Protein AF-A0A8J5MZK8-F1 (afdb_monomer_lite)

Secondary structure (DSSP, 8-state):
---------SS------------TTSBTTTTB--SSPPB-GGG---TTTTHHHHHHHHHHHHHHHTT------B-HHHHHHT-HHHHHHHHHHHHTT-S-------------SS----THHHHHTTSBTTT----SSPPEEP--HHHHHHHHHHHHHTT-HHHHHHHHT--TTTTT-EE-HHHHHHHHHHHHHHHHHHHHHHHHHHHHHHHGGG-

pLDDT: mean 70.26, std 17.57, range [33.66, 96.25]

Organism: Homarus americanus (NCBI:txid6706)

Radius of gyration: 32.26 Å; chains: 1; bounding box: 76×52×111 Å

Sequence (215 aa):
MLKEFKLVDVSSLDTPRTPASVNWEICVICQDRKSEPLICPAASKRHDGGAGYKSLADNLLAFNELGEVVGAKWHKSCRVRYDNLKLQRAQKRKESSGQEAGSGTSASSTKRTRSNTTCVDSMRNALCFFCHQDLGQQYHQIQTLGVGKHVRQAAELLENTALLAQLSEGDMVAREAKYHKRCLTFLYNRARAVSDTEKQETTYEMVVSSVVLAE

Structure (mmCIF, N/CA/C/O backbone):
data_AF-A0A8J5MZK8-F1
#
_entry.id   AF-A0A8J5MZK8-F1
#
loop_
_atom_site.group_PDB
_atom_site.id
_atom_site.type_symbol
_atom_site.label_atom_id
_atom_site.label_alt_id
_atom_site.label_comp_id
_atom_site.label_asym_id
_atom_site.label_entity_id
_atom_site.label_seq_id
_atom_site.pdbx_PDB_ins_code
_atom_site.Cartn_x
_atom_site.Cartn_y
_atom_site.Cartn_z
_atom_site.occupancy
_atom_site.B_iso_or_equiv
_atom_site.auth_seq_id
_atom_site.auth_comp_id
_atom_site.auth_asym_id
_atom_site.auth_atom_id
_atom_site.pdbx_PDB_model_num
ATOM 1 N N . MET A 1 1 ? 30.333 31.342 -67.819 1.00 41.97 1 MET A N 1
ATOM 2 C CA . MET A 1 1 ? 30.966 30.862 -66.572 1.00 41.97 1 MET A CA 1
ATOM 3 C C . MET A 1 1 ? 30.488 29.444 -66.314 1.00 41.97 1 MET A C 1
ATOM 5 O O . MET A 1 1 ? 29.339 29.260 -65.935 1.00 41.97 1 MET A O 1
ATOM 9 N N . LEU A 1 2 ? 31.319 28.454 -66.639 1.00 38.44 2 LEU A N 1
ATOM 10 C CA . LEU A 1 2 ? 31.005 27.032 -66.494 1.00 38.44 2 LEU A CA 1
ATOM 11 C C . LEU A 1 2 ? 31.333 26.615 -65.055 1.00 38.44 2 LEU A C 1
ATOM 13 O O . LEU A 1 2 ? 32.468 26.782 -64.618 1.00 38.44 2 LEU A O 1
ATOM 17 N N . LYS A 1 3 ? 30.336 26.140 -64.302 1.00 43.00 3 LYS A N 1
ATOM 18 C CA . LYS A 1 3 ? 30.558 25.534 -62.984 1.00 43.00 3 LYS A CA 1
ATOM 19 C C . LYS A 1 3 ? 31.008 24.094 -63.199 1.00 43.00 3 LYS A C 1
ATOM 21 O O . LYS A 1 3 ? 30.236 23.280 -63.698 1.00 43.00 3 LYS A O 1
ATOM 26 N N . GLU A 1 4 ? 32.248 23.801 -62.831 1.00 42.50 4 GLU A N 1
ATOM 27 C CA . GLU A 1 4 ? 32.731 22.430 -62.703 1.00 42.50 4 GLU A CA 1
ATOM 28 C C . GLU A 1 4 ? 31.988 21.735 -61.559 1.00 42.50 4 GLU A C 1
ATOM 30 O O . GLU A 1 4 ? 32.003 22.194 -60.415 1.00 42.50 4 GLU A O 1
ATOM 35 N N . PHE A 1 5 ? 31.337 20.617 -61.866 1.00 42.09 5 PHE A N 1
ATOM 36 C CA . PHE A 1 5 ? 30.807 19.705 -60.863 1.00 42.09 5 PHE A CA 1
ATOM 37 C C . PHE A 1 5 ? 31.836 18.596 -60.649 1.00 42.09 5 PHE A C 1
ATOM 39 O O . PHE A 1 5 ? 32.064 17.774 -61.534 1.00 42.09 5 PHE A O 1
ATOM 46 N N . LYS A 1 6 ? 32.470 18.574 -59.472 1.00 44.62 6 LYS A N 1
ATOM 47 C CA . LYS A 1 6 ? 33.272 17.428 -59.035 1.00 44.62 6 LYS A CA 1
ATOM 48 C C . LYS A 1 6 ? 32.328 16.290 -58.664 1.00 44.62 6 LYS A C 1
ATOM 50 O O . LYS A 1 6 ? 31.628 16.366 -57.657 1.00 44.62 6 LYS A O 1
ATOM 55 N N . LEU A 1 7 ? 32.324 15.245 -59.483 1.00 43.16 7 LEU A N 1
ATOM 56 C CA . LEU A 1 7 ? 31.779 13.946 -59.112 1.00 43.16 7 LEU A CA 1
ATOM 57 C C . LEU A 1 7 ? 32.668 13.366 -58.006 1.00 43.16 7 LEU A C 1
ATOM 59 O O . LEU A 1 7 ? 33.872 13.204 -58.197 1.00 43.16 7 LEU A O 1
ATOM 63 N N . VAL A 1 8 ? 32.081 13.107 -56.837 1.00 42.66 8 VAL A N 1
ATOM 64 C CA . VAL A 1 8 ? 32.730 12.325 -55.782 1.00 42.66 8 VAL A CA 1
ATOM 65 C C . VAL A 1 8 ? 32.525 10.858 -56.128 1.00 42.66 8 VAL A C 1
ATOM 67 O O . VAL A 1 8 ? 31.393 10.394 -56.255 1.00 42.66 8 VAL A O 1
ATOM 70 N N . ASP A 1 9 ? 33.640 10.169 -56.327 1.00 41.53 9 ASP A N 1
ATOM 71 C CA . ASP A 1 9 ? 33.722 8.748 -56.628 1.00 41.53 9 ASP A CA 1
ATOM 72 C C . ASP A 1 9 ? 33.158 7.912 -55.464 1.00 41.53 9 ASP A C 1
ATOM 74 O O . ASP A 1 9 ? 33.693 7.907 -54.352 1.00 41.53 9 ASP A O 1
ATOM 78 N N . VAL A 1 10 ? 32.048 7.215 -55.721 1.00 50.38 10 VAL A N 1
ATOM 79 C CA . VAL A 1 10 ? 31.389 6.275 -54.800 1.00 50.38 10 VAL A CA 1
ATOM 80 C C . VAL A 1 10 ? 32.084 4.915 -54.914 1.00 50.38 10 VAL A C 1
ATOM 82 O O . VAL A 1 10 ? 31.481 3.922 -55.304 1.00 50.38 10 VAL A O 1
ATOM 85 N N . SER A 1 11 ? 33.378 4.878 -54.591 1.00 46.34 11 SER A N 1
ATOM 86 C CA . SER A 1 11 ? 34.176 3.640 -54.643 1.00 46.34 11 SER A CA 1
ATOM 87 C C . SER A 1 11 ? 35.141 3.464 -53.462 1.00 46.34 11 SER A C 1
ATOM 89 O O . SER A 1 11 ? 35.997 2.588 -53.501 1.00 46.34 11 SER A O 1
ATOM 91 N N . SER A 1 12 ? 35.046 4.273 -52.397 1.00 46.47 12 SER A N 1
ATOM 92 C CA . SER A 1 12 ? 36.017 4.215 -51.280 1.00 46.47 12 SER A CA 1
ATOM 93 C C . SER A 1 12 ? 35.445 4.430 -49.866 1.00 46.47 12 SER A C 1
ATOM 95 O O . SER A 1 12 ? 36.151 4.870 -48.962 1.00 46.47 12 SER A O 1
ATOM 97 N N .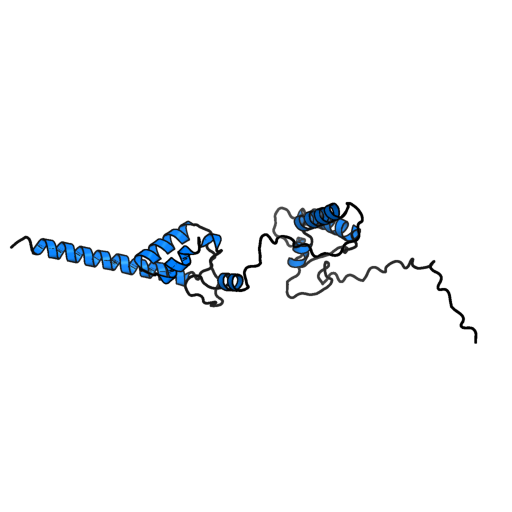 LEU A 1 13 ? 34.191 4.033 -49.614 1.00 43.94 13 LEU A N 1
ATOM 98 C CA . LEU A 1 13 ? 33.650 3.912 -48.247 1.00 43.94 13 LEU A CA 1
ATOM 99 C C . LEU A 1 13 ? 33.823 2.500 -47.658 1.00 43.94 13 LEU A C 1
ATOM 101 O O . LEU A 1 13 ? 32.918 1.986 -47.015 1.00 43.94 13 LEU A O 1
ATOM 105 N N . ASP A 1 14 ? 35.007 1.913 -47.810 1.00 46.28 14 ASP A N 1
ATOM 106 C CA . ASP A 1 14 ? 35.492 0.874 -46.896 1.00 46.28 14 ASP A CA 1
ATOM 107 C C . ASP A 1 14 ? 36.518 1.514 -45.962 1.00 46.28 14 ASP A C 1
ATOM 109 O O . ASP A 1 14 ? 37.724 1.291 -46.036 1.00 46.28 14 ASP A O 1
ATOM 113 N N . THR A 1 15 ? 36.031 2.379 -45.073 1.00 42.28 15 THR A N 1
ATOM 114 C CA . THR A 1 15 ? 36.796 2.709 -43.871 1.00 42.28 15 THR A CA 1
ATOM 115 C C . THR A 1 15 ? 36.531 1.587 -42.871 1.00 42.28 15 THR A C 1
ATOM 117 O O . THR A 1 15 ? 35.373 1.400 -42.483 1.00 42.28 15 THR A O 1
ATOM 120 N N . PRO A 1 16 ? 37.551 0.834 -42.413 1.00 44.38 16 PRO A N 1
ATOM 121 C CA . PRO A 1 16 ? 37.377 -0.047 -41.272 1.00 44.38 16 PRO A CA 1
ATOM 122 C C . PRO A 1 16 ? 36.896 0.842 -40.132 1.00 44.38 16 PRO A C 1
ATOM 124 O O . PRO A 1 16 ? 37.603 1.776 -39.748 1.00 44.38 16 PRO A O 1
ATOM 127 N N . ARG A 1 17 ? 35.676 0.606 -39.632 1.00 45.22 17 ARG A N 1
ATOM 128 C CA . ARG A 1 17 ? 35.204 1.235 -38.398 1.00 45.22 17 ARG A CA 1
ATOM 129 C C . ARG A 1 17 ? 36.271 0.957 -37.351 1.00 45.22 17 ARG A C 1
ATOM 131 O O . ARG A 1 17 ? 36.388 -0.169 -36.873 1.00 45.22 17 ARG A O 1
ATOM 138 N N . THR A 1 18 ? 37.064 1.969 -37.023 1.00 53.97 18 THR A N 1
ATOM 139 C CA . THR A 1 18 ? 37.914 1.941 -35.845 1.00 53.97 18 THR A CA 1
ATOM 140 C C . THR A 1 18 ? 36.995 1.574 -34.685 1.00 53.97 18 THR A C 1
ATOM 142 O O . THR A 1 18 ? 35.978 2.249 -34.488 1.00 53.97 18 THR A O 1
ATOM 145 N N . PRO A 1 19 ? 37.247 0.460 -33.974 1.00 54.38 19 PRO A N 1
ATOM 146 C CA . PRO A 1 19 ? 36.396 0.087 -32.863 1.00 54.38 19 PRO A CA 1
ATOM 147 C C . PRO A 1 19 ? 36.514 1.224 -31.858 1.00 54.38 19 PRO A C 1
ATOM 149 O O . PRO A 1 19 ? 37.606 1.500 -31.360 1.00 54.38 19 PRO A O 1
ATOM 152 N N . ALA A 1 20 ? 35.407 1.941 -31.644 1.00 57.31 20 ALA A N 1
ATOM 153 C CA . ALA A 1 20 ? 35.322 2.978 -30.629 1.00 57.31 20 ALA A CA 1
ATOM 154 C C . ALA A 1 20 ? 35.977 2.433 -29.358 1.00 57.31 20 ALA A C 1
ATOM 156 O O . ALA A 1 20 ? 35.682 1.300 -28.966 1.00 57.31 20 ALA A O 1
ATOM 157 N N . SER A 1 21 ? 36.916 3.178 -28.770 1.00 63.75 21 SER A N 1
ATOM 158 C CA . SER A 1 21 ? 37.613 2.724 -27.572 1.00 63.75 21 SER A CA 1
ATOM 159 C C . SER A 1 21 ? 36.592 2.611 -26.440 1.00 63.75 21 SER A C 1
ATOM 161 O O . SER A 1 21 ? 36.214 3.580 -25.787 1.00 63.75 21 SER A O 1
ATOM 163 N N . VAL A 1 22 ? 36.060 1.404 -26.266 1.00 60.56 22 VAL A N 1
ATOM 164 C CA . VAL A 1 22 ? 35.071 1.110 -25.238 1.00 60.56 22 VAL A CA 1
ATOM 165 C C . VAL A 1 22 ? 35.759 1.269 -23.896 1.00 60.56 22 VAL A C 1
ATOM 167 O O . VAL A 1 22 ? 36.748 0.595 -23.604 1.00 60.56 22 VAL A O 1
ATOM 170 N N . ASN A 1 23 ? 35.236 2.172 -23.074 1.00 65.00 23 ASN A N 1
ATOM 171 C CA . ASN A 1 23 ? 35.735 2.345 -21.727 1.00 65.00 23 ASN A CA 1
ATOM 172 C C . ASN A 1 23 ? 35.082 1.283 -20.825 1.00 65.00 23 ASN A C 1
ATOM 174 O O . ASN A 1 23 ? 33.889 1.316 -20.532 1.00 65.00 23 ASN A O 1
ATOM 178 N N . TRP A 1 24 ? 35.879 0.309 -20.387 1.00 65.62 24 TRP A N 1
ATOM 179 C CA . TRP A 1 24 ? 35.423 -0.836 -19.588 1.00 65.62 24 TRP A CA 1
ATOM 180 C C . TRP A 1 24 ? 35.119 -0.482 -18.120 1.00 65.62 24 TRP A C 1
ATOM 182 O O . TRP A 1 24 ? 34.643 -1.337 -17.363 1.00 65.62 24 TRP A O 1
ATOM 192 N N . GLU A 1 25 ? 35.385 0.762 -17.711 1.00 63.72 25 GLU A N 1
ATOM 193 C CA . GLU A 1 25 ? 35.057 1.301 -16.386 1.00 63.72 25 GLU A CA 1
ATOM 194 C C . GLU A 1 25 ? 33.641 1.891 -16.302 1.00 63.72 25 GLU A C 1
ATOM 196 O O . GLU A 1 25 ? 33.190 2.262 -15.215 1.00 63.72 25 GLU A O 1
ATOM 201 N N . ILE A 1 26 ? 32.933 1.981 -17.432 1.00 71.56 26 ILE A N 1
ATOM 202 C CA . ILE A 1 26 ? 31.557 2.485 -17.530 1.00 71.56 26 ILE A CA 1
ATOM 203 C C . ILE A 1 26 ? 30.623 1.411 -18.112 1.00 71.56 26 ILE A C 1
ATOM 205 O O . ILE A 1 26 ? 31.048 0.302 -18.440 1.00 71.56 26 ILE A O 1
ATOM 209 N N . CYS A 1 27 ? 29.314 1.674 -18.163 1.00 71.88 27 CYS A N 1
ATOM 210 C CA . CYS A 1 27 ? 28.357 0.665 -18.624 1.00 71.88 27 CYS A CA 1
ATOM 211 C C . CYS A 1 27 ? 28.525 0.384 -20.111 1.00 71.88 27 CYS A C 1
ATOM 213 O O . CYS A 1 27 ? 28.289 1.264 -20.925 1.00 71.88 27 CYS A O 1
ATOM 215 N N . VAL A 1 28 ? 28.768 -0.865 -20.485 1.00 71.19 28 VAL A N 1
ATOM 216 C CA . VAL A 1 28 ? 28.972 -1.247 -21.879 1.00 71.19 28 VAL A CA 1
ATOM 217 C C . VAL A 1 28 ? 27.782 -0.993 -22.775 1.00 71.19 28 VAL A C 1
ATOM 219 O O . VAL A 1 28 ? 27.941 -0.663 -23.942 1.00 71.19 28 VAL A O 1
ATOM 222 N N . ILE A 1 29 ? 26.578 -1.179 -22.230 1.00 69.69 29 ILE A N 1
ATOM 223 C CA . ILE A 1 29 ? 25.367 -1.176 -23.047 1.00 69.69 29 ILE A CA 1
ATOM 224 C C . ILE A 1 29 ? 25.062 0.252 -23.504 1.00 69.69 29 ILE A C 1
ATOM 226 O O . ILE A 1 29 ? 24.457 0.442 -24.548 1.00 69.69 29 ILE A O 1
ATOM 230 N N . CYS A 1 30 ? 25.461 1.259 -22.723 1.00 72.19 30 CYS A N 1
ATOM 231 C CA . CYS A 1 30 ? 25.153 2.658 -23.021 1.00 72.19 30 CYS A CA 1
ATOM 232 C C . CYS A 1 30 ? 26.370 3.587 -23.059 1.00 72.19 30 CYS A C 1
ATOM 234 O O . CYS A 1 30 ? 26.181 4.756 -23.339 1.00 72.19 30 CYS A O 1
ATOM 236 N N . GLN A 1 31 ? 27.578 3.100 -22.761 1.00 68.62 31 GLN A N 1
ATOM 237 C CA . GLN A 1 31 ? 28.820 3.880 -22.652 1.00 68.62 31 GLN A CA 1
ATOM 238 C C . GLN A 1 31 ? 28.693 5.149 -21.787 1.00 68.62 31 GLN A C 1
ATOM 240 O O . GLN A 1 31 ? 29.362 6.142 -22.036 1.00 68.62 31 GLN A O 1
ATOM 245 N N . ASP A 1 32 ? 27.876 5.089 -20.729 1.00 71.25 32 ASP A N 1
ATOM 246 C CA . ASP A 1 32 ? 27.607 6.217 -19.828 1.00 71.25 32 ASP A CA 1
ATOM 247 C C . ASP A 1 32 ? 27.743 5.805 -18.359 1.00 71.25 32 ASP A C 1
ATOM 249 O O . ASP A 1 32 ? 27.474 4.652 -17.991 1.00 71.25 32 ASP A O 1
ATOM 253 N N . ARG A 1 33 ? 28.088 6.770 -17.495 1.00 71.56 33 ARG A N 1
ATOM 254 C CA . ARG A 1 33 ? 27.965 6.639 -16.035 1.00 71.56 33 ARG A CA 1
ATOM 255 C C . ARG A 1 33 ? 26.572 7.082 -15.601 1.00 71.56 33 ARG A C 1
ATOM 257 O O . ARG A 1 33 ? 26.155 8.201 -15.883 1.00 71.56 33 ARG A O 1
ATOM 264 N N . LYS A 1 34 ? 25.860 6.218 -14.881 1.00 74.12 34 LYS A N 1
ATOM 265 C CA . LYS A 1 34 ? 24.609 6.569 -14.193 1.00 74.12 34 LYS A CA 1
ATOM 266 C C . LYS A 1 34 ? 24.824 6.534 -12.684 1.00 74.12 34 LYS A C 1
ATOM 268 O O . LYS A 1 34 ? 25.805 5.970 -12.210 1.00 74.12 34 LYS A O 1
ATOM 273 N N . SER A 1 35 ? 23.889 7.116 -11.932 1.00 71.25 35 SER A N 1
ATOM 274 C CA . SER A 1 35 ? 23.861 7.012 -10.464 1.00 71.25 35 SER A CA 1
ATOM 275 C C . SER A 1 35 ? 23.648 5.573 -9.973 1.00 71.25 35 SER A C 1
ATOM 277 O O . SER A 1 35 ? 23.913 5.267 -8.814 1.00 71.25 35 SER A O 1
ATOM 279 N N . GLU A 1 36 ? 23.179 4.679 -10.848 1.00 73.81 36 GLU A N 1
ATOM 280 C CA . GLU A 1 36 ? 23.058 3.252 -10.568 1.00 73.81 36 GLU A CA 1
ATOM 281 C C . GLU A 1 36 ? 24.443 2.578 -10.537 1.00 73.81 36 GLU A C 1
ATOM 283 O O . GLU A 1 36 ? 25.218 2.738 -11.484 1.00 73.81 36 GLU A O 1
ATOM 288 N N . PRO A 1 37 ? 24.756 1.756 -9.517 1.00 71.25 37 PRO A N 1
ATOM 289 C CA . PRO A 1 37 ? 26.013 1.024 -9.483 1.00 71.25 37 PRO A CA 1
ATOM 290 C C . PRO A 1 37 ? 26.075 -0.004 -10.619 1.00 71.25 37 PRO A C 1
ATOM 292 O O . PRO A 1 37 ? 25.107 -0.721 -10.903 1.00 71.25 37 PRO A O 1
ATOM 295 N N . LEU A 1 38 ? 27.241 -0.103 -11.257 1.00 68.94 38 LEU A N 1
ATOM 296 C CA . LEU A 1 38 ? 27.518 -1.132 -12.254 1.00 68.94 38 LEU A CA 1
ATOM 297 C C . LEU A 1 38 ? 27.504 -2.507 -11.588 1.00 68.94 38 LEU A C 1
ATOM 299 O O . LEU A 1 38 ? 28.158 -2.725 -10.568 1.00 68.94 38 LEU A O 1
ATOM 303 N N . ILE A 1 39 ? 26.780 -3.455 -12.181 1.00 66.06 39 ILE A N 1
ATOM 304 C CA . ILE A 1 39 ? 26.719 -4.821 -11.665 1.00 66.06 39 ILE A CA 1
ATOM 305 C C . ILE A 1 39 ? 27.647 -5.680 -12.510 1.00 66.06 39 ILE A C 1
ATOM 307 O O . ILE A 1 39 ? 27.387 -5.913 -13.690 1.00 66.06 39 ILE A O 1
ATOM 311 N N . CYS A 1 40 ? 28.718 -6.178 -11.891 1.00 63.72 40 CYS A N 1
ATOM 312 C CA . CYS A 1 40 ? 29.520 -7.246 -12.469 1.00 63.72 40 CYS A CA 1
ATOM 313 C C . CYS A 1 40 ? 28.829 -8.580 -12.162 1.00 63.72 40 CYS A C 1
ATOM 315 O O . CYS A 1 40 ? 28.745 -8.955 -10.990 1.00 63.72 40 CYS A O 1
ATOM 317 N N . PRO A 1 41 ? 28.335 -9.325 -13.162 1.00 56.00 41 PRO A N 1
ATOM 318 C CA . PRO A 1 41 ? 27.644 -10.578 -12.883 1.00 56.00 41 PRO A CA 1
ATOM 319 C C . PRO A 1 41 ? 28.569 -11.672 -12.310 1.00 56.00 41 PRO A C 1
ATOM 321 O O . PRO A 1 41 ? 28.064 -12.646 -11.765 1.00 56.00 41 PRO A O 1
ATOM 324 N N . ALA A 1 42 ? 29.895 -11.483 -12.330 1.00 55.50 42 ALA A N 1
ATOM 325 C CA . ALA A 1 42 ? 30.878 -12.390 -11.737 1.00 55.50 42 ALA A CA 1
ATOM 326 C C . ALA A 1 42 ? 30.904 -12.263 -10.207 1.00 55.50 42 ALA A C 1
ATOM 328 O O . ALA A 1 42 ? 31.330 -13.177 -9.516 1.00 55.50 42 ALA A O 1
ATOM 329 N N . ALA A 1 43 ? 30.393 -11.147 -9.674 1.00 57.09 43 ALA A N 1
ATOM 330 C CA . ALA A 1 43 ? 30.173 -10.940 -8.246 1.00 57.09 43 ALA A CA 1
ATOM 331 C C . ALA A 1 43 ? 28.776 -11.415 -7.786 1.00 57.09 43 ALA A C 1
ATOM 333 O O . ALA A 1 43 ? 28.366 -11.160 -6.652 1.00 57.09 43 ALA A O 1
ATOM 334 N N . SER A 1 44 ? 28.004 -12.070 -8.664 1.00 59.22 44 SER A N 1
ATOM 335 C CA . SER A 1 44 ? 26.681 -12.601 -8.333 1.00 59.22 44 SER A CA 1
ATOM 336 C C . SER A 1 44 ? 26.803 -13.804 -7.399 1.00 59.22 44 SER A C 1
ATOM 338 O O . SER A 1 44 ? 27.389 -14.816 -7.759 1.00 59.22 44 SER A O 1
ATOM 340 N N . LYS A 1 45 ? 26.165 -13.737 -6.225 1.00 62.31 45 LYS A N 1
ATOM 341 C CA . LYS A 1 45 ? 26.102 -14.841 -5.243 1.00 62.31 45 LYS A CA 1
ATOM 342 C C . LYS A 1 45 ? 25.155 -15.989 -5.645 1.00 62.31 45 LYS A C 1
ATOM 344 O O . LYS A 1 45 ? 24.763 -16.781 -4.794 1.00 62.31 45 LYS A O 1
ATOM 349 N N . ARG A 1 46 ? 24.692 -16.036 -6.898 1.00 60.16 46 ARG A N 1
ATOM 350 C CA . ARG A 1 46 ? 23.724 -17.046 -7.351 1.00 60.16 46 ARG A CA 1
ATOM 351 C C . ARG A 1 46 ? 24.432 -18.351 -7.725 1.00 60.16 46 ARG A C 1
ATOM 353 O O . ARG A 1 46 ? 25.503 -18.320 -8.319 1.00 60.16 46 ARG A O 1
ATOM 360 N N . HIS A 1 47 ? 23.801 -19.478 -7.402 1.00 55.59 47 HIS A N 1
ATOM 361 C CA . HIS A 1 47 ? 24.322 -20.831 -7.634 1.00 55.59 47 HIS A CA 1
ATOM 362 C C . HIS A 1 47 ? 24.364 -21.225 -9.129 1.00 55.59 47 HIS A C 1
ATOM 364 O O . HIS A 1 47 ? 25.088 -22.134 -9.512 1.00 55.59 47 HIS A O 1
ATOM 370 N N . ASP A 1 48 ? 23.630 -20.523 -9.997 1.00 59.91 48 ASP A N 1
ATOM 371 C CA . ASP A 1 48 ? 23.627 -20.673 -11.461 1.00 59.91 48 ASP A CA 1
ATOM 372 C C . ASP A 1 48 ? 24.606 -19.707 -12.164 1.00 59.91 48 ASP A C 1
ATOM 374 O O . ASP A 1 48 ? 24.376 -19.264 -13.296 1.00 59.91 48 ASP A O 1
ATOM 378 N N . GLY A 1 49 ? 25.697 -19.347 -11.477 1.00 49.38 49 GLY A N 1
ATOM 379 C CA . GLY A 1 49 ? 26.726 -18.436 -11.972 1.00 49.38 49 GLY A CA 1
ATOM 380 C C . GLY A 1 49 ? 27.234 -18.856 -13.352 1.00 49.38 49 GLY A C 1
ATOM 381 O O . GLY A 1 49 ? 27.934 -19.851 -13.483 1.00 49.38 49 GLY A O 1
ATOM 382 N N . GLY A 1 50 ? 26.856 -18.112 -14.397 1.00 56.47 50 GLY A N 1
ATOM 383 C CA . GLY A 1 50 ? 27.225 -18.429 -15.784 1.00 56.47 50 GLY A CA 1
ATOM 384 C C . GLY A 1 50 ? 26.052 -18.496 -16.763 1.00 56.47 50 GLY A C 1
ATOM 385 O O . GLY A 1 50 ? 26.177 -18.026 -17.892 1.00 56.47 50 GLY A O 1
ATOM 386 N N . ALA A 1 51 ? 24.878 -18.985 -16.347 1.00 58.56 51 ALA A N 1
ATOM 387 C CA . ALA A 1 51 ? 23.738 -19.169 -17.261 1.00 58.56 51 ALA A CA 1
ATOM 388 C C . ALA A 1 51 ? 23.229 -17.834 -17.840 1.00 58.56 51 ALA A C 1
ATOM 390 O O . ALA A 1 51 ? 22.892 -17.720 -19.023 1.00 58.56 51 ALA A O 1
ATOM 391 N N . GLY A 1 52 ? 23.255 -16.787 -17.011 1.00 59.94 52 GLY A N 1
ATOM 392 C CA . GLY A 1 52 ? 22.937 -15.422 -17.420 1.00 59.94 52 GLY A CA 1
ATOM 393 C C . GLY A 1 52 ? 23.967 -14.787 -18.357 1.00 59.94 52 GLY A C 1
ATOM 394 O O . GLY A 1 52 ? 23.623 -13.815 -19.017 1.00 59.94 52 GLY A O 1
ATOM 395 N N . TYR A 1 53 ? 25.200 -15.306 -18.422 1.00 62.22 53 TYR A N 1
ATOM 396 C CA . TYR A 1 53 ? 26.221 -14.832 -19.358 1.00 62.22 53 TYR A CA 1
ATOM 397 C C . TYR A 1 53 ? 26.035 -15.420 -20.739 1.00 62.22 53 TYR A C 1
ATOM 399 O O . TYR A 1 53 ? 26.146 -14.677 -21.698 1.00 62.22 53 TYR A O 1
ATOM 407 N N . LYS A 1 54 ? 25.726 -16.717 -20.839 1.00 65.75 54 LYS A N 1
ATOM 408 C CA . LYS A 1 54 ? 25.511 -17.374 -22.131 1.00 65.75 54 LYS A CA 1
ATOM 409 C C . LYS A 1 54 ? 24.318 -16.758 -22.856 1.00 65.75 54 LYS A C 1
ATOM 411 O O . LYS A 1 54 ? 24.479 -16.179 -23.914 1.00 65.75 54 LYS A O 1
ATOM 416 N N . SER A 1 55 ? 23.165 -16.733 -22.191 1.00 69.81 55 SER A N 1
ATOM 417 C CA . SER A 1 55 ? 21.946 -16.122 -22.736 1.00 69.81 55 SER A CA 1
ATOM 418 C C . SER A 1 55 ? 22.109 -14.638 -23.077 1.00 69.81 55 SER A C 1
ATOM 420 O O . SER A 1 55 ? 21.565 -14.169 -24.068 1.00 69.81 55 SER A O 1
ATOM 422 N N . LEU A 1 56 ? 22.865 -13.883 -22.281 1.00 68.25 56 LEU A N 1
ATOM 423 C CA . LEU A 1 56 ? 23.107 -12.476 -22.576 1.00 68.25 56 LEU A CA 1
ATOM 424 C C . LEU A 1 56 ? 24.166 -12.271 -23.659 1.00 68.25 56 LEU A C 1
ATOM 426 O O . LEU A 1 56 ? 24.012 -11.355 -24.449 1.00 68.25 56 LEU A O 1
ATOM 430 N N . ALA A 1 57 ? 25.206 -13.097 -23.725 1.00 68.44 57 ALA A N 1
ATOM 431 C CA . ALA A 1 57 ? 26.181 -13.072 -24.809 1.00 68.44 57 ALA A CA 1
ATOM 432 C C . ALA A 1 57 ? 25.509 -13.427 -26.140 1.00 68.44 57 ALA A C 1
ATOM 434 O O . ALA A 1 57 ? 25.674 -12.686 -27.101 1.00 68.44 57 ALA A O 1
ATOM 435 N N . ASP A 1 58 ? 24.679 -14.472 -26.160 1.00 73.06 58 ASP A N 1
ATOM 436 C CA . ASP A 1 58 ? 23.882 -14.875 -27.321 1.00 73.06 58 ASP A CA 1
ATOM 437 C C . ASP A 1 58 ? 22.934 -13.740 -27.748 1.00 73.06 58 ASP A C 1
ATOM 439 O O . ASP A 1 58 ? 22.869 -13.383 -28.922 1.00 73.06 58 ASP A O 1
ATOM 443 N N . ASN A 1 59 ? 22.263 -13.093 -26.787 1.00 72.25 59 ASN A N 1
ATOM 444 C CA . ASN A 1 59 ? 21.403 -11.946 -27.075 1.00 72.25 59 ASN A CA 1
ATOM 445 C C . ASN A 1 59 ? 22.196 -10.749 -27.593 1.00 72.25 59 ASN A C 1
ATOM 447 O O . ASN A 1 59 ? 21.757 -10.113 -28.539 1.00 72.25 59 ASN A O 1
ATOM 451 N N . LEU A 1 60 ? 23.346 -10.426 -27.002 1.00 70.12 60 LEU A N 1
ATOM 452 C CA . LEU A 1 60 ? 24.195 -9.324 -27.454 1.00 70.12 60 LEU A CA 1
ATOM 453 C C . LEU A 1 60 ? 24.733 -9.576 -28.864 1.00 70.12 60 LEU A C 1
ATOM 455 O O . LEU A 1 60 ? 24.765 -8.645 -29.656 1.00 70.12 60 LEU A O 1
ATOM 459 N N . LEU A 1 61 ? 25.094 -10.816 -29.207 1.00 67.69 61 LEU A N 1
ATOM 460 C CA . LEU A 1 61 ? 25.453 -11.184 -30.578 1.00 67.69 61 LEU A CA 1
ATOM 461 C C . LEU A 1 61 ? 24.265 -10.989 -31.527 1.00 67.69 61 LEU A C 1
ATOM 463 O O . LEU A 1 61 ? 24.417 -10.315 -32.541 1.00 67.69 61 LEU A O 1
ATOM 467 N N . ALA A 1 62 ? 23.072 -11.461 -31.154 1.00 73.06 62 ALA A N 1
ATOM 468 C CA . ALA A 1 62 ? 21.856 -11.260 -31.943 1.00 73.06 62 ALA A CA 1
ATOM 469 C C . ALA A 1 62 ? 21.472 -9.773 -32.079 1.00 73.06 62 ALA A C 1
ATOM 471 O O . ALA A 1 62 ? 21.011 -9.341 -33.131 1.00 73.06 62 ALA A O 1
ATOM 472 N N . PHE A 1 63 ? 21.675 -8.957 -31.041 1.00 67.94 63 PHE A N 1
ATOM 473 C CA . PHE A 1 63 ? 21.466 -7.508 -31.097 1.00 67.94 63 PHE A CA 1
ATOM 474 C C . PHE A 1 63 ? 22.541 -6.813 -31.939 1.00 67.94 63 PHE A C 1
ATOM 476 O O . PHE A 1 63 ? 22.212 -5.896 -32.683 1.00 67.94 63 PHE A O 1
ATOM 483 N N . ASN A 1 64 ? 23.789 -7.282 -31.918 1.00 63.88 64 ASN A N 1
ATOM 484 C CA . ASN A 1 64 ? 24.865 -6.770 -32.762 1.00 63.88 64 ASN A CA 1
ATOM 485 C C . ASN A 1 64 ? 24.665 -7.113 -34.248 1.00 63.88 64 ASN A C 1
ATOM 487 O O . ASN A 1 64 ? 24.909 -6.265 -35.102 1.00 63.88 64 ASN A O 1
ATOM 491 N N . GLU A 1 65 ? 24.151 -8.303 -34.570 1.00 67.19 65 GLU A N 1
ATOM 492 C CA . GLU A 1 65 ? 23.681 -8.655 -35.923 1.00 67.19 65 GLU A CA 1
ATOM 493 C C . GLU A 1 65 ? 22.526 -7.750 -36.385 1.00 67.19 65 GLU A C 1
ATOM 495 O O . GLU A 1 65 ? 22.346 -7.505 -37.577 1.00 67.19 65 GLU A O 1
ATOM 500 N N . LEU A 1 66 ? 21.776 -7.192 -35.431 1.00 69.56 66 LEU A N 1
ATOM 501 C CA . LEU A 1 66 ? 20.762 -6.160 -35.649 1.00 69.56 66 LEU A CA 1
ATOM 502 C C . LEU A 1 66 ? 21.325 -4.722 -35.562 1.00 69.56 66 LEU A C 1
ATOM 504 O O . LEU A 1 66 ? 20.551 -3.770 -35.636 1.00 69.56 66 LEU A O 1
ATOM 508 N N . GLY A 1 67 ? 22.649 -4.551 -35.446 1.00 59.03 67 GLY A N 1
ATOM 509 C CA . GLY A 1 67 ? 23.351 -3.262 -35.428 1.00 59.03 67 GLY A CA 1
ATOM 510 C C . GLY A 1 67 ? 23.561 -2.622 -34.046 1.00 59.03 67 GLY A C 1
ATOM 511 O O . GLY A 1 67 ? 24.021 -1.483 -33.974 1.00 59.03 67 GLY A O 1
ATOM 512 N N . GLU A 1 68 ? 23.254 -3.322 -32.951 1.00 61.94 68 GLU A N 1
ATOM 513 C CA . GLU A 1 68 ? 23.285 -2.810 -31.574 1.00 61.94 68 GLU A CA 1
ATOM 514 C C . GLU A 1 68 ? 24.269 -3.581 -30.654 1.00 61.94 68 GLU A C 1
ATOM 516 O O . GLU A 1 68 ? 23.876 -4.437 -29.869 1.00 61.94 68 GLU A O 1
ATOM 521 N N . VAL A 1 69 ? 25.540 -3.150 -30.676 1.00 53.78 69 VAL A N 1
ATOM 522 C CA . VAL A 1 69 ? 26.539 -3.177 -29.571 1.00 53.78 69 VAL A CA 1
ATOM 523 C C . VAL A 1 69 ? 27.268 -4.498 -29.226 1.00 53.78 69 VAL A C 1
ATOM 525 O O . VAL A 1 69 ? 26.685 -5.568 -29.097 1.00 53.78 69 VAL A O 1
ATOM 528 N N . VAL A 1 70 ? 28.580 -4.371 -28.942 1.00 46.88 70 VAL A N 1
ATOM 529 C CA . VAL A 1 70 ? 29.522 -5.437 -28.531 1.00 46.88 70 VAL A CA 1
ATOM 530 C C . VAL A 1 70 ? 30.091 -5.227 -27.105 1.00 46.88 70 VAL A C 1
ATOM 532 O O . VAL A 1 70 ? 30.638 -4.173 -26.802 1.00 46.88 70 VAL A O 1
ATOM 535 N N . GLY A 1 71 ? 29.957 -6.271 -26.266 1.00 50.06 71 GLY A N 1
ATOM 536 C CA . GLY A 1 71 ? 30.771 -6.719 -25.104 1.00 50.06 71 GLY A CA 1
ATOM 537 C C . GLY A 1 71 ? 31.214 -5.768 -23.970 1.00 50.06 71 GLY A C 1
ATOM 538 O O . GLY A 1 71 ? 32.123 -4.992 -24.199 1.00 50.06 71 GLY A O 1
ATOM 539 N N . ALA A 1 72 ? 30.649 -5.905 -22.742 1.00 53.28 72 ALA A N 1
ATOM 540 C CA . ALA A 1 72 ? 31.203 -5.663 -21.368 1.00 53.28 72 ALA A CA 1
ATOM 541 C C . ALA A 1 72 ? 30.105 -5.587 -20.263 1.00 53.28 72 ALA A C 1
ATOM 543 O O . ALA A 1 72 ? 29.022 -6.124 -20.427 1.00 53.28 72 ALA A O 1
ATOM 544 N N . LYS A 1 73 ? 30.384 -4.950 -19.111 1.00 55.38 73 LYS A N 1
ATOM 545 C CA . LYS A 1 73 ? 29.569 -4.850 -17.873 1.00 55.38 73 LYS A CA 1
ATOM 546 C C . LYS A 1 73 ? 28.400 -3.861 -18.002 1.00 55.38 73 LYS A C 1
ATOM 548 O O . LYS A 1 73 ? 28.536 -2.857 -18.682 1.00 55.38 73 LYS A O 1
ATOM 553 N N . TRP A 1 74 ? 27.274 -4.062 -17.311 1.00 62.91 74 TRP A N 1
ATOM 554 C CA . TRP A 1 74 ? 26.040 -3.289 -17.556 1.00 62.91 74 TRP A CA 1
ATOM 555 C C . TRP A 1 74 ? 25.306 -2.810 -16.299 1.00 62.91 74 TRP A C 1
ATOM 557 O O . TRP A 1 74 ? 25.376 -3.420 -15.231 1.00 62.91 74 TRP A O 1
ATOM 567 N N . HIS A 1 75 ? 24.513 -1.743 -16.450 1.00 67.19 75 HIS A N 1
ATOM 568 C CA . HIS A 1 75 ? 23.493 -1.376 -15.465 1.00 67.19 75 HIS A CA 1
ATOM 569 C C . HIS A 1 75 ? 22.371 -2.428 -15.420 1.00 67.19 75 HIS A C 1
ATOM 571 O O . HIS A 1 75 ? 22.024 -3.036 -16.439 1.00 67.19 75 HIS A O 1
ATOM 577 N N . LYS A 1 76 ? 21.730 -2.596 -14.255 1.00 66.75 76 LYS A N 1
ATOM 578 C CA . LYS A 1 76 ? 20.567 -3.492 -14.098 1.00 66.75 76 LYS A CA 1
ATOM 579 C C . LYS A 1 76 ? 19.425 -3.099 -15.037 1.00 66.75 76 LYS A C 1
ATOM 581 O O . LYS A 1 76 ? 18.843 -3.960 -15.694 1.00 66.75 76 LYS A O 1
ATOM 586 N N . SER A 1 77 ? 19.145 -1.800 -15.129 1.00 70.19 77 SER A N 1
ATOM 587 C CA . SER A 1 77 ? 18.142 -1.228 -16.029 1.00 70.19 77 SER A CA 1
ATOM 588 C C . SER A 1 77 ? 18.462 -1.513 -17.502 1.00 70.19 77 SER A C 1
ATOM 590 O O . SER A 1 77 ? 17.570 -1.871 -18.271 1.00 70.19 77 SER A O 1
ATOM 592 N N . CYS A 1 78 ? 19.741 -1.442 -17.883 1.00 66.94 78 CYS A N 1
ATOM 593 C CA . CYS A 1 78 ? 20.215 -1.773 -19.224 1.00 66.94 78 CYS A CA 1
ATOM 594 C C . CYS A 1 78 ? 20.075 -3.273 -19.534 1.00 66.94 78 CYS A C 1
ATOM 596 O O . CYS A 1 78 ? 19.547 -3.611 -20.585 1.00 66.94 78 CYS A O 1
ATOM 598 N N . ARG A 1 79 ? 20.409 -4.182 -18.607 1.00 73.44 79 ARG A N 1
ATOM 599 C CA . ARG A 1 79 ? 20.171 -5.630 -18.794 1.00 73.44 79 ARG A CA 1
ATOM 600 C C . ARG A 1 79 ? 18.693 -5.952 -19.032 1.00 73.44 79 ARG A C 1
ATOM 602 O O . ARG A 1 79 ? 18.368 -6.750 -19.899 1.00 73.44 79 ARG A O 1
ATOM 609 N N . VAL A 1 80 ? 17.787 -5.314 -18.289 1.00 69.75 80 VAL A N 1
ATOM 610 C CA . VAL A 1 80 ? 16.330 -5.508 -18.443 1.00 69.75 80 VAL A CA 1
ATOM 611 C C . VAL A 1 80 ? 15.813 -4.991 -19.796 1.00 69.75 80 VAL A C 1
ATOM 613 O O . VAL A 1 80 ? 14.748 -5.405 -20.258 1.00 69.75 80 VAL A O 1
ATOM 616 N N . ARG A 1 81 ? 16.534 -4.082 -20.466 1.00 66.38 81 ARG A N 1
ATOM 617 C CA . ARG A 1 81 ? 16.198 -3.660 -21.836 1.00 66.38 81 ARG A CA 1
ATOM 618 C C . ARG A 1 81 ? 16.501 -4.736 -22.882 1.00 66.38 81 ARG A C 1
ATOM 620 O O . ARG A 1 81 ? 15.756 -4.800 -23.852 1.00 66.38 81 ARG A O 1
ATOM 627 N N . TYR A 1 82 ? 17.473 -5.607 -22.624 1.00 65.19 82 TYR A N 1
ATOM 628 C CA . TYR A 1 82 ? 17.961 -6.628 -23.559 1.00 65.19 82 TYR A CA 1
ATOM 629 C C . TYR A 1 82 ? 17.698 -8.068 -23.066 1.00 65.19 82 TYR A C 1
ATOM 631 O O . TYR A 1 82 ? 18.442 -9.000 -23.356 1.00 65.19 82 TYR A O 1
ATOM 639 N N . ASP A 1 83 ? 16.626 -8.253 -22.291 1.00 76.56 83 ASP A N 1
ATOM 640 C CA . ASP A 1 83 ? 16.188 -9.562 -21.797 1.00 76.56 83 ASP A CA 1
ATOM 641 C C . ASP A 1 83 ? 15.502 -10.397 -22.900 1.00 76.56 83 ASP A C 1
ATOM 643 O O . ASP A 1 83 ? 14.881 -9.847 -23.814 1.00 76.56 83 ASP A O 1
ATOM 647 N N . ASN A 1 84 ? 15.539 -11.725 -22.770 1.00 67.56 84 ASN A N 1
ATOM 648 C CA . ASN A 1 84 ? 14.977 -12.693 -23.721 1.00 67.56 84 ASN A CA 1
A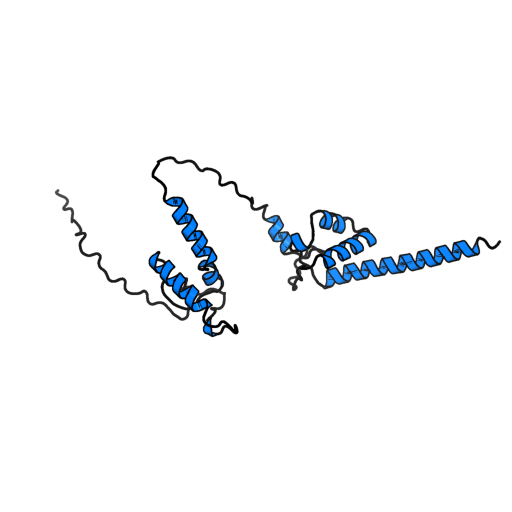TOM 649 C C . ASN A 1 84 ? 13.510 -12.412 -24.057 1.00 67.56 84 ASN A C 1
ATOM 651 O O . ASN A 1 84 ? 13.102 -12.452 -25.215 1.00 67.56 84 ASN A O 1
ATOM 655 N N . LEU A 1 85 ? 12.716 -12.041 -23.051 1.00 73.44 85 LEU A N 1
ATOM 656 C CA . LEU A 1 85 ? 11.307 -11.712 -23.252 1.00 73.44 85 LEU A CA 1
ATOM 657 C C . LEU A 1 85 ? 11.117 -10.457 -24.121 1.00 73.44 85 LEU A C 1
ATOM 659 O O . LEU A 1 85 ? 10.126 -10.340 -24.842 1.00 73.44 85 LEU A O 1
ATOM 663 N N . LYS A 1 86 ? 12.048 -9.499 -24.067 1.00 73.38 86 LYS A N 1
ATOM 664 C CA . LYS A 1 86 ? 12.011 -8.315 -24.934 1.00 73.38 86 LYS A CA 1
ATOM 665 C C . LYS A 1 86 ? 12.494 -8.630 -26.344 1.00 73.38 86 LYS A C 1
ATOM 667 O O . LYS A 1 86 ? 11.902 -8.101 -27.282 1.00 73.38 86 LYS A O 1
ATOM 672 N N . LEU A 1 87 ? 13.479 -9.517 -26.484 1.00 75.12 87 LEU A N 1
ATOM 673 C CA . LEU A 1 87 ? 13.950 -10.013 -27.777 1.00 75.12 87 LEU A CA 1
ATOM 674 C C . LEU A 1 87 ? 12.835 -10.762 -28.523 1.00 75.12 87 LEU A C 1
ATOM 676 O O . LEU A 1 87 ? 12.493 -10.376 -29.637 1.00 75.12 87 LEU A O 1
ATOM 680 N N . GLN A 1 88 ? 12.160 -11.713 -27.873 1.00 72.62 88 GLN A N 1
ATOM 681 C CA . GLN A 1 88 ? 11.023 -12.437 -28.464 1.00 72.62 88 GLN A CA 1
ATOM 682 C C . GLN A 1 88 ? 9.887 -11.495 -28.895 1.00 72.62 88 GLN A C 1
ATOM 684 O O . GLN A 1 88 ? 9.290 -11.648 -29.959 1.00 72.62 88 GLN A O 1
ATOM 689 N N . ARG A 1 89 ? 9.599 -10.459 -28.094 1.00 77.50 89 ARG A N 1
ATOM 690 C CA . ARG A 1 89 ? 8.610 -9.425 -28.452 1.00 77.50 89 ARG A CA 1
ATOM 691 C C . ARG A 1 89 ? 9.064 -8.554 -29.625 1.00 77.50 89 ARG A C 1
ATOM 693 O O . ARG A 1 89 ? 8.221 -8.083 -30.383 1.00 77.50 89 ARG A O 1
ATOM 700 N N . ALA A 1 90 ? 10.361 -8.289 -29.767 1.00 73.31 90 ALA A N 1
ATOM 701 C CA . ALA A 1 90 ? 10.904 -7.550 -30.902 1.00 73.31 90 ALA A CA 1
ATOM 702 C C . ALA A 1 90 ? 10.849 -8.378 -32.196 1.00 73.31 90 ALA A C 1
ATOM 704 O O . ALA A 1 90 ? 10.381 -7.854 -33.204 1.00 73.31 90 ALA A O 1
ATOM 705 N N . GLN A 1 91 ? 11.213 -9.664 -32.144 1.00 76.38 91 GLN A N 1
ATOM 706 C CA . GLN A 1 91 ? 11.097 -10.605 -33.267 1.00 76.38 91 GLN A CA 1
ATOM 707 C C . GLN A 1 91 ? 9.651 -10.714 -33.758 1.00 76.38 91 GLN A C 1
ATOM 709 O O . GLN A 1 91 ? 9.379 -10.446 -34.925 1.00 76.38 91 GLN A O 1
ATOM 714 N N . LYS A 1 92 ? 8.701 -10.929 -32.839 1.00 76.81 92 LYS A N 1
ATOM 715 C CA . LYS A 1 92 ? 7.272 -10.999 -33.172 1.00 76.81 92 LYS A CA 1
ATOM 716 C C . LYS A 1 92 ? 6.742 -9.731 -33.857 1.00 76.81 92 LYS A C 1
ATOM 718 O O . LYS A 1 92 ? 5.904 -9.821 -34.746 1.00 76.81 92 LYS A O 1
ATOM 723 N N . ARG A 1 93 ? 7.227 -8.541 -33.465 1.00 76.44 93 ARG A N 1
ATOM 724 C CA . ARG A 1 93 ? 6.864 -7.271 -34.130 1.00 76.44 93 ARG A CA 1
ATOM 725 C C . ARG A 1 93 ? 7.394 -7.199 -35.563 1.00 76.44 93 ARG A C 1
ATOM 727 O O . ARG A 1 93 ? 6.689 -6.698 -36.432 1.00 76.44 93 ARG A O 1
ATOM 734 N N . LYS A 1 94 ? 8.606 -7.705 -35.799 1.00 73.38 94 LYS A N 1
ATOM 735 C CA . LYS A 1 94 ? 9.249 -7.727 -37.120 1.00 73.38 94 LYS A CA 1
ATOM 736 C C . LYS A 1 94 ? 8.577 -8.735 -38.061 1.00 73.38 94 LYS A C 1
ATOM 738 O O . LYS A 1 94 ? 8.363 -8.431 -39.229 1.00 73.38 94 LYS A O 1
ATOM 743 N N . GLU A 1 95 ? 8.169 -9.886 -37.535 1.00 67.44 95 GLU A N 1
ATOM 744 C CA . GLU A 1 95 ? 7.405 -10.902 -38.271 1.00 67.44 95 GLU A CA 1
ATOM 745 C C . GLU A 1 95 ? 6.014 -10.390 -38.671 1.00 67.44 95 GLU A C 1
ATOM 747 O O . GLU A 1 95 ? 5.582 -10.597 -39.800 1.00 67.44 95 GLU A O 1
ATOM 752 N N . SER A 1 96 ? 5.340 -9.628 -37.799 1.00 57.44 96 SER A N 1
ATOM 753 C CA . SER A 1 96 ? 4.040 -9.019 -38.122 1.00 57.44 96 SER A CA 1
ATOM 754 C C . SER A 1 96 ? 4.098 -7.874 -39.144 1.00 57.44 96 SER A C 1
ATOM 756 O O . SER A 1 96 ? 3.055 -7.457 -39.633 1.00 57.44 96 SER A O 1
ATOM 758 N N . SER A 1 97 ? 5.286 -7.351 -39.466 1.00 58.09 97 SER A N 1
ATOM 759 C CA . SER A 1 97 ? 5.472 -6.272 -40.452 1.00 58.09 97 SER A CA 1
ATOM 760 C C . SER A 1 97 ? 5.866 -6.757 -41.857 1.00 58.09 97 SER A C 1
ATOM 762 O O . SER A 1 97 ? 6.168 -5.933 -42.712 1.00 58.09 97 SER A O 1
ATOM 764 N N . GLY A 1 98 ? 5.901 -8.074 -42.098 1.00 52.94 98 GLY A N 1
ATOM 765 C CA . GLY A 1 98 ? 6.444 -8.676 -43.324 1.00 52.94 98 GLY A CA 1
ATOM 766 C C . GLY A 1 98 ? 5.451 -9.024 -44.441 1.00 52.94 98 GLY A C 1
ATOM 767 O O . GLY A 1 98 ? 5.877 -9.635 -45.416 1.00 52.94 98 GLY A O 1
ATOM 768 N N . GLN A 1 99 ? 4.163 -8.677 -44.341 1.00 45.59 99 GLN A N 1
ATOM 769 C CA . GLN A 1 99 ? 3.176 -8.955 -45.399 1.00 45.59 99 GLN A CA 1
ATOM 770 C C . GLN A 1 99 ? 2.655 -7.670 -46.063 1.00 45.59 99 GLN A C 1
ATOM 772 O O . GLN A 1 99 ? 1.753 -7.009 -45.564 1.00 45.59 99 GLN A O 1
ATOM 777 N N . GLU A 1 100 ? 3.288 -7.405 -47.209 1.00 39.84 100 GLU A N 1
ATOM 778 C CA . GLU A 1 100 ? 2.886 -6.659 -48.412 1.00 39.84 100 GLU A CA 1
ATOM 779 C C . GLU A 1 100 ? 2.600 -5.146 -48.382 1.00 39.84 100 GLU A C 1
ATOM 781 O O . GLU A 1 100 ? 2.049 -4.551 -47.461 1.00 39.84 100 GLU A O 1
ATOM 786 N N . ALA A 1 101 ? 3.049 -4.533 -49.481 1.00 46.62 101 ALA A N 1
ATOM 787 C CA . ALA A 1 101 ? 3.058 -3.119 -49.797 1.00 46.62 101 ALA A CA 1
ATOM 788 C C . ALA A 1 101 ? 1.650 -2.565 -50.055 1.00 46.62 101 ALA A C 1
ATOM 790 O O . ALA A 1 101 ? 0.850 -3.164 -50.767 1.00 46.62 101 ALA A O 1
ATOM 791 N N . GLY A 1 102 ? 1.382 -1.358 -49.556 1.00 34.47 102 GLY A N 1
ATOM 792 C CA . GLY A 1 102 ? 0.146 -0.646 -49.861 1.00 34.47 102 GLY A CA 1
ATOM 793 C C . GLY A 1 102 ? 0.057 0.696 -49.150 1.00 34.47 102 GLY A C 1
ATOM 794 O O . GLY A 1 102 ? -0.176 0.762 -47.949 1.00 34.47 102 GLY A O 1
ATOM 795 N N . SER A 1 103 ? 0.263 1.761 -49.919 1.00 46.44 103 SER A N 1
ATOM 796 C CA . SER A 1 103 ? 0.033 3.166 -49.572 1.00 46.44 103 SER A CA 1
ATOM 797 C C . SER A 1 103 ? -1.298 3.394 -48.839 1.00 46.44 103 SER A C 1
ATOM 799 O O . SER A 1 103 ? -2.344 2.952 -49.309 1.00 46.44 103 SER A O 1
ATOM 801 N N . GLY A 1 104 ? -1.272 4.134 -47.725 1.00 33.66 104 GLY A N 1
ATOM 802 C CA . GLY A 1 104 ? -2.493 4.576 -47.051 1.00 33.66 104 GLY A CA 1
ATOM 803 C C . GLY A 1 104 ? -2.286 5.015 -45.607 1.00 33.66 104 GLY A C 1
ATOM 804 O O . GLY A 1 104 ? -2.468 4.245 -44.669 1.00 33.66 104 GLY A O 1
ATOM 805 N N . THR A 1 105 ? -1.946 6.286 -45.422 1.00 44.56 105 THR A N 1
ATOM 806 C CA . THR A 1 105 ? -2.036 6.996 -44.146 1.00 44.56 105 THR A CA 1
ATOM 807 C C . THR A 1 105 ? -3.434 6.835 -43.547 1.00 44.56 105 THR A C 1
ATOM 809 O O . THR A 1 105 ? -4.406 7.317 -44.123 1.00 44.56 105 THR A O 1
ATOM 812 N N . SER A 1 106 ? -3.545 6.215 -42.373 1.00 40.06 106 SER A N 1
ATOM 813 C CA . SER A 1 106 ? -4.556 6.547 -41.363 1.00 40.06 106 SER A CA 1
ATOM 814 C C . SER A 1 106 ? -4.193 5.897 -40.037 1.00 40.06 106 SER A C 1
ATOM 816 O O . SER A 1 106 ? -4.059 4.680 -39.927 1.00 40.06 106 SER A O 1
ATOM 818 N N . ALA A 1 107 ? -4.023 6.743 -39.025 1.00 52.19 107 ALA A N 1
ATOM 819 C CA . ALA A 1 107 ? -3.851 6.365 -37.636 1.00 52.19 107 ALA A CA 1
ATOM 820 C C . ALA A 1 107 ? -5.052 5.522 -37.170 1.00 52.19 107 ALA A C 1
ATOM 822 O O . ALA A 1 107 ? -6.070 6.052 -36.732 1.00 52.19 107 ALA A O 1
ATOM 823 N N . SER A 1 108 ? -4.946 4.199 -37.285 1.00 43.25 108 SER A N 1
ATOM 824 C CA . SER A 1 108 ? -5.954 3.277 -36.777 1.00 43.25 108 SER A CA 1
ATOM 825 C C . SER A 1 108 ? -5.618 2.926 -35.335 1.00 43.25 108 SER A C 1
ATOM 827 O O . SER A 1 108 ? -4.624 2.264 -35.037 1.00 43.25 108 SER A O 1
ATOM 829 N N . SER A 1 109 ? -6.449 3.458 -34.443 1.00 56.12 109 SER A N 1
ATOM 830 C CA . SER A 1 109 ? -6.546 3.168 -33.018 1.00 56.12 109 SER A CA 1
ATOM 831 C C . SER A 1 109 ? -6.201 1.710 -32.693 1.00 56.12 109 SER A C 1
ATOM 833 O O . SER A 1 109 ? -7.041 0.813 -32.786 1.00 56.12 109 SER A O 1
ATOM 835 N N . THR A 1 110 ? -4.972 1.455 -32.227 1.00 42.91 110 THR A N 1
ATOM 836 C CA . THR A 1 110 ? -4.744 0.295 -31.365 1.00 42.91 110 THR A CA 1
ATOM 837 C C . THR A 1 110 ? -5.650 0.488 -30.165 1.00 42.91 110 THR A C 1
ATOM 839 O O . THR A 1 110 ? -5.377 1.346 -29.322 1.00 42.91 110 THR A O 1
ATOM 842 N N . LYS A 1 111 ? -6.725 -0.306 -30.097 1.00 47.41 111 LYS A N 1
ATOM 843 C CA . LYS A 1 111 ? -7.491 -0.538 -28.873 1.00 47.41 111 LYS A CA 1
ATOM 844 C C . LYS A 1 111 ? -6.483 -0.784 -27.755 1.00 47.41 111 LYS A C 1
ATOM 846 O O . LYS A 1 111 ? -5.874 -1.848 -27.660 1.00 47.41 111 LYS A O 1
ATOM 851 N N . ARG A 1 112 ? -6.251 0.244 -26.941 1.00 49.75 112 ARG A N 1
ATOM 852 C CA . ARG A 1 112 ? -5.433 0.139 -25.743 1.00 49.75 112 ARG A CA 1
ATOM 853 C C . ARG A 1 112 ? -6.259 -0.686 -24.768 1.00 49.75 112 ARG A C 1
ATOM 855 O O . ARG A 1 112 ? -7.201 -0.159 -24.193 1.00 49.75 112 ARG A O 1
ATOM 862 N N . THR A 1 113 ? -5.887 -1.935 -24.502 1.00 45.88 113 THR A N 1
ATOM 863 C CA . THR A 1 113 ? -6.492 -2.733 -23.410 1.00 45.88 113 THR A CA 1
ATOM 864 C C . THR A 1 113 ? -6.010 -2.288 -22.021 1.00 45.88 113 THR A C 1
ATOM 866 O O . THR A 1 113 ? -5.984 -3.049 -21.064 1.00 45.88 113 THR A O 1
ATOM 869 N N . ARG A 1 114 ? -5.594 -1.030 -21.911 1.00 49.88 114 ARG A N 1
ATOM 870 C CA . ARG A 1 114 ? -5.436 -0.261 -20.685 1.00 49.88 114 ARG A CA 1
ATOM 871 C C . ARG A 1 114 ? -5.162 1.162 -21.141 1.00 49.88 114 ARG A C 1
ATOM 873 O O . ARG A 1 114 ? -4.031 1.534 -21.456 1.00 49.88 114 ARG A O 1
ATOM 880 N N . SER A 1 115 ? -6.218 1.963 -21.239 1.00 44.34 115 SER A N 1
ATOM 881 C CA . SER A 1 115 ? -6.062 3.382 -20.942 1.00 44.34 115 SER A CA 1
ATOM 882 C C . SER A 1 115 ? -5.267 3.457 -19.641 1.00 44.34 115 SER A C 1
ATOM 884 O O . SER A 1 115 ? -5.617 2.785 -18.671 1.00 44.34 115 SER A O 1
ATOM 886 N N . ASN A 1 116 ? -4.148 4.178 -19.664 1.00 49.28 116 ASN A N 1
ATOM 887 C CA . ASN A 1 116 ? -3.420 4.523 -18.456 1.00 49.28 116 ASN A CA 1
ATOM 888 C C . ASN A 1 116 ? -4.395 5.398 -17.671 1.00 49.28 116 ASN A C 1
ATOM 890 O O . ASN A 1 116 ? -4.515 6.590 -17.964 1.00 49.28 116 ASN A O 1
ATOM 894 N N . THR A 1 117 ? -5.206 4.776 -16.812 1.00 43.72 117 THR A N 1
ATOM 895 C CA . THR A 1 117 ? -6.062 5.496 -15.885 1.00 43.72 117 THR A CA 1
ATOM 896 C C . THR A 1 117 ? -5.138 6.483 -15.196 1.00 43.72 117 THR A C 1
ATOM 898 O O . THR A 1 117 ? -4.022 6.142 -14.805 1.00 43.72 117 THR A O 1
ATOM 901 N N . THR A 1 118 ? -5.563 7.732 -15.257 1.00 41.97 118 THR A N 1
ATOM 902 C CA . THR A 1 118 ? -4.867 8.954 -14.886 1.00 41.97 118 THR A CA 1
ATOM 903 C C . THR A 1 118 ? -3.895 8.789 -13.709 1.00 41.97 118 THR A C 1
ATOM 905 O O . THR A 1 118 ? -4.121 8.019 -12.781 1.00 41.97 118 THR A O 1
ATOM 908 N N . CYS A 1 119 ? -2.815 9.570 -13.759 1.00 40.56 119 CYS A N 1
ATOM 909 C CA . CYS A 1 119 ? -1.729 9.788 -12.787 1.00 40.56 119 CYS A CA 1
ATOM 910 C C . CYS A 1 119 ? -2.054 9.755 -11.272 1.00 40.56 119 CYS A C 1
ATOM 912 O O . CYS A 1 119 ? -1.134 9.782 -10.458 1.00 40.56 119 CYS A O 1
ATOM 914 N N . VAL A 1 120 ? -3.322 9.669 -10.877 1.00 50.38 120 VAL A N 1
ATOM 915 C CA . VAL A 1 120 ? -3.803 9.556 -9.497 1.00 50.38 120 VAL A CA 1
ATOM 916 C C . VAL A 1 120 ? -3.554 8.184 -8.860 1.00 50.38 120 VAL A C 1
ATOM 918 O O . VAL A 1 120 ? -3.288 8.119 -7.662 1.00 50.38 120 VAL A O 1
ATOM 921 N N . ASP A 1 121 ? -3.585 7.088 -9.625 1.00 50.06 121 ASP A N 1
ATOM 922 C CA . ASP A 1 121 ? -3.472 5.733 -9.050 1.00 50.06 121 ASP A CA 1
ATOM 923 C C . ASP A 1 121 ? -2.018 5.384 -8.680 1.00 50.06 121 ASP A C 1
ATOM 925 O O . ASP A 1 121 ? -1.735 4.763 -7.656 1.00 50.06 121 ASP A O 1
ATOM 929 N N . SER A 1 122 ? -1.059 5.905 -9.455 1.00 52.94 122 SER A N 1
ATOM 930 C CA . SER A 1 122 ? 0.368 5.812 -9.126 1.00 52.94 122 SER A CA 1
ATOM 931 C C . SER A 1 122 ? 0.742 6.601 -7.864 1.00 52.94 122 SER A C 1
ATOM 933 O O . SER A 1 122 ? 1.644 6.175 -7.147 1.00 52.94 122 SER A O 1
ATOM 935 N N . MET A 1 123 ? 0.043 7.706 -7.557 1.00 55.09 123 MET A N 1
ATOM 936 C CA . MET A 1 123 ? 0.237 8.455 -6.304 1.00 55.09 123 MET A CA 1
ATOM 937 C C . MET A 1 123 ? -0.397 7.744 -5.103 1.00 55.09 123 MET A C 1
ATOM 939 O O . MET A 1 123 ? 0.234 7.676 -4.051 1.00 55.09 123 MET A O 1
ATOM 943 N N . ARG A 1 124 ? -1.594 7.149 -5.238 1.00 58.94 124 ARG A N 1
ATOM 944 C CA . ARG A 1 124 ? -2.213 6.379 -4.138 1.00 58.94 124 ARG A CA 1
ATOM 945 C C . ARG A 1 124 ? -1.388 5.159 -3.738 1.00 58.94 124 ARG A C 1
ATOM 947 O O . ARG A 1 124 ? -1.270 4.880 -2.549 1.00 58.94 124 ARG A O 1
ATOM 954 N N . ASN A 1 125 ? -0.738 4.501 -4.697 1.00 63.53 125 ASN A N 1
ATOM 955 C CA . ASN A 1 125 ? 0.118 3.339 -4.432 1.00 63.53 125 ASN A CA 1
ATOM 956 C C . ASN A 1 125 ? 1.483 3.699 -3.806 1.00 63.53 125 ASN A C 1
ATOM 958 O O . ASN A 1 125 ? 2.288 2.803 -3.522 1.00 63.53 125 ASN A O 1
ATOM 962 N N . ALA A 1 126 ? 1.770 4.987 -3.595 1.00 74.62 126 ALA A N 1
ATOM 963 C CA . ALA A 1 126 ? 2.947 5.466 -2.870 1.00 74.62 126 ALA A CA 1
ATOM 964 C C . ALA A 1 126 ? 2.646 5.860 -1.411 1.00 74.62 126 ALA A C 1
ATOM 966 O O . ALA A 1 126 ? 3.578 5.997 -0.626 1.00 74.62 126 ALA A O 1
ATOM 967 N N . LEU A 1 127 ? 1.372 5.999 -1.033 1.00 87.44 127 LEU A N 1
ATOM 968 C CA . LEU A 1 127 ? 0.959 6.452 0.296 1.00 87.44 127 LEU A CA 1
ATOM 969 C C . LEU A 1 127 ? 0.557 5.280 1.194 1.00 87.44 127 LEU A C 1
ATOM 971 O O . LEU A 1 127 ? 0.144 4.216 0.729 1.00 87.44 127 LEU A O 1
ATOM 975 N N . CYS A 1 128 ? 0.632 5.487 2.509 1.00 91.50 128 CYS A N 1
ATOM 976 C CA . CYS A 1 128 ? 0.042 4.549 3.458 1.00 91.50 128 CYS A CA 1
ATOM 977 C C . CYS A 1 128 ? -1.481 4.490 3.278 1.00 91.50 128 CYS A C 1
ATOM 979 O O . CYS A 1 128 ? -2.160 5.510 3.349 1.00 91.50 128 CYS A O 1
ATOM 981 N N . PHE A 1 129 ? -2.021 3.283 3.154 1.00 91.88 129 PHE A N 1
ATOM 982 C CA . PHE A 1 129 ? -3.443 3.005 2.979 1.00 91.88 129 PHE A CA 1
ATOM 983 C C . PHE A 1 129 ? -4.321 3.572 4.105 1.00 91.88 129 PHE A C 1
ATOM 985 O O . PHE A 1 129 ? -5.447 3.977 3.854 1.00 91.88 129 PHE A O 1
ATOM 992 N N . PHE A 1 130 ? -3.808 3.625 5.339 1.00 92.06 130 PHE A N 1
ATOM 993 C CA . PHE A 1 130 ? -4.587 4.045 6.510 1.00 92.06 130 PHE A CA 1
ATOM 994 C C . PHE A 1 130 ? -4.535 5.546 6.798 1.00 92.06 130 PHE A C 1
ATOM 996 O O . PHE A 1 130 ? -5.512 6.097 7.288 1.00 92.06 130 PHE A O 1
ATOM 1003 N N . CYS A 1 131 ? -3.386 6.191 6.578 1.00 90.88 131 CYS A N 1
ATOM 1004 C CA . CYS A 1 131 ? -3.178 7.593 6.963 1.00 90.88 131 CYS A CA 1
ATOM 1005 C C . CYS A 1 131 ? -2.910 8.524 5.780 1.00 90.88 131 CYS A C 1
ATOM 1007 O O . CYS A 1 131 ? -2.724 9.716 5.994 1.00 90.88 131 CYS A O 1
ATOM 1009 N N . HIS A 1 132 ? -2.838 7.980 4.560 1.00 89.19 132 HIS A N 1
ATOM 1010 C CA . HIS A 1 132 ? -2.668 8.710 3.297 1.00 89.19 132 HIS A CA 1
ATOM 1011 C C . HIS A 1 132 ? -1.461 9.656 3.269 1.00 89.19 132 HIS A C 1
ATOM 1013 O O . HIS A 1 132 ? -1.434 10.615 2.507 1.00 89.19 132 HIS A O 1
ATOM 1019 N N . GLN A 1 133 ? -0.444 9.375 4.086 1.00 86.06 133 GLN A N 1
ATOM 1020 C CA . GLN A 1 133 ? 0.783 10.165 4.192 1.00 86.06 133 GLN A CA 1
ATOM 1021 C C . GLN A 1 133 ? 1.987 9.359 3.713 1.00 86.06 133 GLN A C 1
ATOM 1023 O O . GLN A 1 133 ? 2.049 8.146 3.954 1.00 86.06 133 GLN A O 1
ATOM 1028 N N . ASP A 1 134 ? 2.941 10.061 3.090 1.00 80.56 134 ASP A N 1
ATOM 1029 C CA . ASP A 1 134 ? 4.282 9.545 2.832 1.00 80.56 134 ASP A CA 1
ATOM 1030 C C . ASP A 1 134 ? 5.234 10.006 3.942 1.00 80.56 134 ASP A C 1
ATOM 1032 O O . ASP A 1 134 ? 5.770 11.110 3.893 1.00 80.56 134 ASP A O 1
ATOM 1036 N N . LEU A 1 135 ? 5.413 9.196 4.989 1.00 71.75 135 LEU A N 1
ATOM 1037 C CA . LEU A 1 135 ? 6.318 9.548 6.094 1.00 71.75 135 LEU A CA 1
ATOM 1038 C C . LEU A 1 135 ? 7.787 9.214 5.778 1.00 71.75 135 LEU A C 1
ATOM 1040 O O . LEU A 1 135 ? 8.618 9.224 6.687 1.00 71.75 135 LEU A O 1
ATOM 1044 N N . GLY A 1 136 ? 8.112 8.838 4.532 1.00 66.44 136 GLY A N 1
ATOM 1045 C CA . GLY A 1 136 ? 9.448 8.372 4.147 1.00 66.44 136 GLY A CA 1
ATOM 1046 C C . GLY A 1 136 ? 9.899 7.108 4.893 1.00 66.44 136 GLY A C 1
ATOM 1047 O O . GLY A 1 136 ? 11.079 6.758 4.873 1.00 66.44 136 GLY A O 1
ATOM 1048 N N . GLN A 1 137 ? 8.981 6.425 5.587 1.00 68.31 137 GLN A N 1
ATOM 1049 C CA . GLN A 1 137 ? 9.254 5.189 6.316 1.00 68.31 137 GLN A CA 1
ATOM 1050 C C . GLN A 1 137 ? 9.147 3.976 5.389 1.00 68.31 137 GLN A C 1
ATOM 1052 O O . GLN A 1 137 ? 8.502 4.017 4.343 1.00 68.31 137 GLN A O 1
ATOM 1057 N N . GLN A 1 138 ? 9.752 2.854 5.791 1.00 79.50 138 GLN A N 1
ATOM 1058 C CA . GLN A 1 138 ? 9.565 1.602 5.063 1.00 79.50 138 GLN A CA 1
ATOM 1059 C C . GLN A 1 138 ? 8.112 1.127 5.175 1.00 79.50 138 GLN A C 1
ATOM 1061 O O . GLN A 1 138 ? 7.599 0.868 6.268 1.00 79.50 138 GLN A O 1
ATOM 1066 N N . TYR A 1 139 ? 7.462 0.998 4.021 1.00 88.31 139 TYR A N 1
ATOM 1067 C CA . TYR A 1 139 ? 6.119 0.453 3.904 1.00 88.31 139 TYR A CA 1
ATOM 1068 C C . TYR A 1 139 ? 6.130 -1.068 3.889 1.00 88.31 139 TYR A C 1
ATOM 1070 O O . TYR A 1 139 ? 7.003 -1.701 3.295 1.00 88.31 139 TYR A O 1
ATOM 1078 N N . HIS A 1 140 ? 5.082 -1.649 4.459 1.00 90.75 140 HIS A N 1
ATOM 1079 C CA . HIS A 1 140 ? 4.727 -3.038 4.218 1.00 90.75 140 HIS A CA 1
ATOM 1080 C C . HIS A 1 140 ? 3.692 -3.094 3.116 1.00 90.75 140 HIS A C 1
ATOM 1082 O O . HIS A 1 140 ? 2.720 -2.345 3.139 1.00 90.75 140 HIS A O 1
ATOM 1088 N N . GLN A 1 141 ? 3.903 -3.986 2.160 1.00 89.81 141 GLN A N 1
ATOM 1089 C CA . GLN A 1 141 ? 2.909 -4.293 1.148 1.00 89.81 141 GLN A CA 1
ATOM 1090 C C . GLN A 1 141 ? 2.076 -5.482 1.610 1.00 89.81 141 GLN A C 1
ATOM 1092 O O . GLN A 1 141 ? 2.608 -6.461 2.141 1.00 89.81 141 GLN A O 1
ATOM 1097 N N . ILE A 1 142 ? 0.767 -5.399 1.406 1.00 89.75 142 ILE A N 1
ATOM 1098 C CA . ILE A 1 142 ? -0.147 -6.485 1.739 1.00 89.75 142 ILE A CA 1
ATOM 1099 C C . ILE A 1 142 ? 0.005 -7.585 0.692 1.00 89.75 142 ILE A C 1
ATOM 1101 O O . ILE A 1 142 ? -0.268 -7.380 -0.486 1.00 89.75 142 ILE A O 1
ATOM 1105 N N . GLN A 1 143 ? 0.452 -8.758 1.140 1.00 86.69 143 GLN A N 1
ATOM 1106 C CA . GLN A 1 143 ? 0.658 -9.927 0.279 1.00 86.69 143 GLN A CA 1
ATOM 1107 C C . GLN A 1 143 ? -0.394 -11.019 0.490 1.00 86.69 143 GLN A C 1
ATOM 1109 O O . GLN A 1 143 ? -0.501 -11.929 -0.325 1.00 86.69 143 GLN A O 1
ATOM 1114 N N . THR A 1 144 ? -1.173 -10.954 1.575 1.00 87.69 144 THR A N 1
ATOM 1115 C CA . THR A 1 144 ? -2.123 -12.010 1.940 1.00 87.69 144 THR A CA 1
ATOM 1116 C C . THR A 1 144 ? -3.528 -11.458 2.147 1.00 87.69 144 THR A C 1
ATOM 1118 O O . THR A 1 144 ? -3.730 -10.408 2.761 1.00 87.69 144 THR A O 1
ATOM 1121 N N . LEU A 1 145 ? -4.524 -12.212 1.673 1.00 82.12 145 LEU A N 1
ATOM 1122 C CA . LEU A 1 145 ? -5.943 -11.874 1.834 1.00 82.12 145 LEU A CA 1
ATOM 1123 C C . LEU A 1 145 ? -6.382 -11.873 3.308 1.00 82.12 145 LEU A C 1
ATOM 1125 O O . LEU A 1 145 ? -7.335 -11.185 3.665 1.00 82.12 145 LEU A O 1
ATOM 1129 N N . GLY A 1 146 ? -5.675 -12.606 4.178 1.00 88.81 146 GLY A N 1
ATOM 1130 C CA . GLY A 1 146 ? -5.968 -12.661 5.613 1.00 88.81 146 GLY A CA 1
ATOM 1131 C C . GLY A 1 146 ? -5.870 -11.296 6.297 1.00 88.81 146 GLY A C 1
ATOM 1132 O O . GLY A 1 146 ? -6.726 -10.962 7.109 1.00 88.81 146 GLY A O 1
ATOM 1133 N N . VAL A 1 147 ? -4.888 -10.467 5.919 1.00 90.88 147 VAL A N 1
ATOM 1134 C CA . VAL A 1 147 ? -4.757 -9.110 6.478 1.00 90.88 147 VAL A CA 1
ATOM 1135 C C . VAL A 1 147 ? -5.968 -8.255 6.106 1.00 90.88 147 VAL A C 1
ATOM 1137 O O . VAL A 1 147 ? -6.511 -7.575 6.968 1.00 90.88 147 VAL A O 1
ATOM 1140 N N . GLY A 1 148 ? -6.439 -8.335 4.858 1.00 91.06 148 GLY A N 1
ATOM 1141 C CA . GLY A 1 148 ? -7.601 -7.564 4.408 1.00 91.06 148 GLY A CA 1
ATOM 1142 C C . GLY A 1 148 ? -8.892 -7.919 5.143 1.00 91.06 148 GLY A C 1
ATOM 1143 O O . GLY A 1 148 ? -9.643 -7.024 5.524 1.00 91.06 148 GLY A O 1
ATOM 1144 N N . LYS A 1 149 ? -9.115 -9.209 5.420 1.00 92.75 149 LYS A N 1
ATOM 1145 C CA . LYS A 1 149 ? -10.280 -9.670 6.193 1.00 92.75 149 LYS A CA 1
ATOM 1146 C C . LYS A 1 149 ? -10.288 -9.106 7.613 1.00 92.75 149 LYS A C 1
ATOM 1148 O O . LYS A 1 149 ? -11.294 -8.550 8.036 1.00 92.75 149 LYS A O 1
ATOM 1153 N N . HIS A 1 150 ? -9.163 -9.196 8.320 1.00 94.00 150 HIS A N 1
ATOM 1154 C CA . HIS A 1 150 ? -9.056 -8.664 9.681 1.00 94.00 150 HIS A CA 1
ATOM 1155 C C . HIS A 1 150 ? -9.177 -7.136 9.719 1.00 94.00 150 HIS A C 1
ATOM 1157 O O . HIS A 1 150 ? -9.784 -6.589 10.634 1.00 94.00 150 HIS A O 1
ATOM 1163 N N . VAL A 1 151 ? -8.635 -6.435 8.718 1.00 95.50 151 VAL A N 1
ATOM 1164 C CA . VAL A 1 151 ? -8.793 -4.978 8.596 1.00 95.50 151 VAL A CA 1
ATOM 1165 C C . VAL A 1 151 ? -10.257 -4.601 8.363 1.00 95.50 151 VAL A C 1
ATOM 1167 O O . VAL A 1 151 ? -10.716 -3.632 8.959 1.00 95.50 151 VAL A O 1
ATOM 1170 N N . ARG A 1 152 ? -11.005 -5.371 7.560 1.00 95.38 152 ARG A N 1
ATOM 1171 C CA . ARG A 1 152 ? -12.448 -5.160 7.365 1.00 95.38 152 ARG A CA 1
ATOM 1172 C C . ARG A 1 152 ? -13.234 -5.364 8.661 1.00 95.38 152 ARG A C 1
ATOM 1174 O O . ARG A 1 152 ? -13.972 -4.467 9.037 1.00 95.38 152 ARG A O 1
ATOM 1181 N N . GLN A 1 153 ? -12.993 -6.459 9.381 1.00 95.25 153 GLN A N 1
ATOM 1182 C CA . GLN A 1 153 ? -13.626 -6.718 10.685 1.00 95.25 153 GLN A CA 1
ATOM 1183 C C . GLN A 1 153 ? -13.330 -5.605 11.697 1.00 95.25 153 GLN A C 1
ATOM 1185 O O . GLN A 1 153 ? -14.224 -5.118 12.377 1.00 95.25 153 GLN A O 1
ATOM 1190 N N . ALA A 1 154 ? -12.076 -5.152 11.773 1.00 95.69 154 ALA A N 1
ATOM 1191 C CA . ALA A 1 154 ? -11.708 -4.037 12.639 1.00 95.69 154 ALA A CA 1
ATOM 1192 C C . ALA A 1 154 ? -12.385 -2.723 12.216 1.00 95.69 154 ALA A C 1
ATOM 1194 O O . ALA A 1 154 ? -12.720 -1.911 13.069 1.00 95.69 154 ALA A O 1
ATOM 1195 N N . ALA A 1 155 ? -12.578 -2.492 10.915 1.00 96.19 155 ALA A N 1
ATOM 1196 C CA . ALA A 1 155 ? -13.280 -1.314 10.415 1.00 96.19 155 ALA A CA 1
ATOM 1197 C C . ALA A 1 155 ? -14.785 -1.357 10.723 1.00 96.19 155 ALA A C 1
ATOM 1199 O O . ALA A 1 155 ? -15.339 -0.317 11.063 1.00 96.19 155 ALA A O 1
ATOM 1200 N N . GLU A 1 156 ? -15.412 -2.536 10.640 1.00 95.62 156 GLU A N 1
ATOM 1201 C CA . GLU A 1 156 ? -16.809 -2.778 11.031 1.00 95.62 156 GLU A CA 1
ATOM 1202 C C . GLU A 1 156 ? -17.007 -2.521 12.530 1.00 95.62 156 GLU A C 1
ATOM 1204 O O . GLU A 1 156 ? -17.847 -1.705 12.887 1.00 95.62 156 GLU A O 1
ATOM 1209 N N . LEU A 1 157 ? -16.166 -3.113 13.389 1.00 94.81 157 LEU A N 1
ATOM 1210 C CA . LEU A 1 157 ? -16.212 -2.910 14.847 1.00 94.81 157 LEU A CA 1
ATOM 1211 C C . LEU A 1 157 ? -16.002 -1.451 15.269 1.00 94.81 157 LEU A C 1
ATOM 1213 O O . LEU A 1 157 ? -16.500 -1.014 16.296 1.00 94.81 157 LEU A O 1
ATOM 1217 N N . LEU A 1 158 ? -15.208 -0.697 14.510 1.00 94.62 158 LEU A N 1
ATOM 1218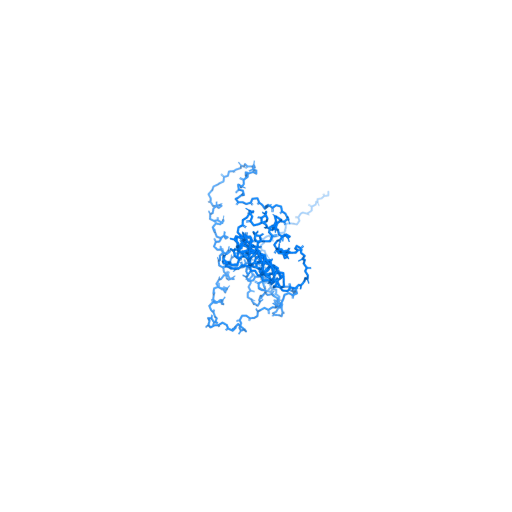 C CA . LEU A 1 158 ? -14.942 0.714 14.790 1.00 94.62 158 LEU A CA 1
ATOM 1219 C C . LEU A 1 158 ? -15.916 1.665 14.094 1.00 94.62 158 LEU A C 1
ATOM 1221 O O . LEU A 1 158 ? -15.694 2.876 14.164 1.00 94.62 158 LEU A O 1
ATOM 1225 N N . GLU A 1 159 ? -16.891 1.124 13.358 1.00 94.00 159 GLU A N 1
ATOM 1226 C CA . GLU A 1 159 ? -17.811 1.860 12.486 1.00 94.00 159 GLU A CA 1
ATOM 1227 C C . GLU A 1 159 ? -17.087 2.885 11.595 1.00 94.00 159 GLU A C 1
ATOM 1229 O O . GLU A 1 159 ? -17.561 3.989 11.314 1.00 94.00 159 GLU A O 1
ATOM 1234 N N . ASN A 1 160 ? -15.881 2.536 11.138 1.00 93.75 160 ASN A N 1
ATOM 1235 C CA . ASN A 1 160 ? -15.053 3.434 10.348 1.00 93.75 160 ASN A CA 1
ATOM 1236 C C . ASN A 1 160 ? -15.513 3.414 8.887 1.00 93.75 160 ASN A C 1
ATOM 1238 O O . ASN A 1 160 ? -14.944 2.728 8.034 1.00 93.75 160 ASN A O 1
ATOM 1242 N N . THR A 1 161 ? -16.550 4.197 8.602 1.00 94.12 161 THR A N 1
ATOM 1243 C CA . THR A 1 161 ? -17.195 4.293 7.285 1.00 94.12 161 THR A CA 1
ATOM 1244 C C . THR A 1 161 ? -16.233 4.708 6.173 1.00 94.12 161 THR A C 1
ATOM 1246 O O . THR A 1 161 ? -16.336 4.199 5.058 1.00 94.12 161 THR A O 1
ATOM 1249 N N . ALA A 1 162 ? -15.248 5.562 6.466 1.00 93.19 162 ALA A N 1
ATOM 1250 C CA . ALA A 1 162 ? -14.230 5.965 5.498 1.00 93.19 162 ALA A CA 1
ATOM 1251 C C . ALA A 1 162 ? -13.331 4.786 5.091 1.00 93.19 162 ALA A C 1
ATOM 1253 O O . ALA A 1 162 ? -13.080 4.570 3.904 1.00 93.19 162 ALA A O 1
ATOM 1254 N N . LEU A 1 163 ? -12.879 3.991 6.066 1.00 93.75 163 LEU A N 1
ATOM 1255 C CA . LEU A 1 163 ? -12.069 2.801 5.807 1.00 93.75 163 LEU A CA 1
ATOM 1256 C C . LEU A 1 163 ? -12.889 1.709 5.103 1.00 93.75 163 LEU A C 1
ATOM 1258 O O . LEU A 1 163 ? -12.381 1.055 4.194 1.00 93.75 163 LEU A O 1
ATOM 1262 N N . LEU A 1 164 ? -14.166 1.544 5.460 1.00 94.56 164 LEU A N 1
ATOM 1263 C CA . LEU A 1 164 ? -15.079 0.611 4.792 1.00 94.56 164 LEU A CA 1
ATOM 1264 C C . LEU A 1 164 ? -15.344 0.998 3.334 1.00 94.56 164 LEU A C 1
ATOM 1266 O O . LEU A 1 164 ? -15.265 0.139 2.457 1.00 94.56 164 LEU A O 1
ATOM 1270 N N . ALA A 1 165 ? -15.571 2.283 3.053 1.00 92.75 165 ALA A N 1
ATOM 1271 C CA . ALA A 1 165 ? -15.704 2.783 1.688 1.00 92.75 165 ALA A CA 1
ATOM 1272 C C . ALA A 1 165 ? -14.440 2.478 0.867 1.00 92.75 165 ALA A C 1
ATOM 1274 O O . ALA A 1 165 ? -14.530 1.935 -0.232 1.00 92.75 165 ALA A O 1
ATOM 1275 N N . GLN A 1 166 ? -13.251 2.699 1.433 1.00 90.38 166 GLN A N 1
ATOM 1276 C CA . GLN A 1 166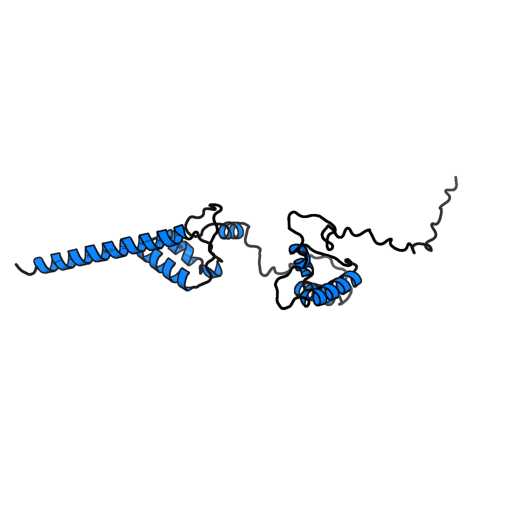 ? -11.988 2.360 0.767 1.00 90.38 166 GLN A CA 1
ATOM 1277 C C . GLN A 1 166 ? -11.830 0.855 0.507 1.00 90.38 166 GLN A C 1
ATOM 1279 O O . GLN A 1 166 ? -11.315 0.459 -0.538 1.00 90.38 166 GLN A O 1
ATOM 1284 N N . LEU A 1 167 ? -12.286 -0.000 1.423 1.00 91.81 167 LEU A N 1
ATOM 1285 C CA . LEU A 1 167 ? -12.274 -1.456 1.243 1.00 91.81 167 LEU A CA 1
ATOM 1286 C C . LEU A 1 167 ? -13.345 -1.954 0.260 1.00 91.81 167 LEU A C 1
ATOM 1288 O O . LEU A 1 167 ? -13.221 -3.074 -0.238 1.00 91.81 167 LEU A O 1
ATOM 1292 N N . SER A 1 168 ? -14.385 -1.158 -0.009 1.00 90.94 168 SER A N 1
ATOM 1293 C CA . SER A 1 168 ? -15.426 -1.483 -0.993 1.00 90.94 168 SER A CA 1
ATOM 1294 C C . SER A 1 168 ? -14.948 -1.311 -2.439 1.00 90.94 168 SER A C 1
ATOM 1296 O O . SER A 1 168 ? -15.414 -2.013 -3.330 1.00 90.94 168 SER A O 1
ATOM 1298 N N . GLU A 1 169 ? -13.955 -0.444 -2.666 1.00 87.31 169 GLU A N 1
ATOM 1299 C CA . GLU A 1 169 ? -13.351 -0.215 -3.987 1.00 87.31 169 GLU A CA 1
ATOM 1300 C C . GLU A 1 169 ? -12.583 -1.441 -4.519 1.00 87.31 169 GLU A C 1
ATOM 1302 O O . GLU A 1 169 ? -12.309 -1.529 -5.715 1.00 87.31 169 GLU A O 1
ATOM 1307 N N . GLY A 1 170 ? -12.202 -2.379 -3.646 1.00 87.06 170 GLY A N 1
ATOM 1308 C CA . GLY A 1 170 ? -11.545 -3.627 -4.025 1.00 87.06 170 GLY A CA 1
ATOM 1309 C C . GLY A 1 170 ? -10.613 -4.175 -2.947 1.00 87.06 170 GLY A C 1
ATOM 1310 O O . GLY A 1 170 ? -10.271 -3.496 -1.977 1.00 87.06 170 GLY A O 1
ATOM 1311 N N . ASP A 1 171 ? -10.163 -5.416 -3.141 1.00 87.56 171 ASP A N 1
ATOM 1312 C CA . ASP A 1 171 ? -9.283 -6.090 -2.187 1.00 87.56 171 ASP A CA 1
ATOM 1313 C C . ASP A 1 171 ? -7.920 -5.398 -2.060 1.00 87.56 171 ASP A C 1
ATOM 1315 O O . ASP A 1 171 ? -7.263 -5.055 -3.046 1.00 87.56 171 ASP A O 1
ATOM 1319 N N . MET A 1 172 ? -7.443 -5.276 -0.819 1.00 90.75 172 MET A N 1
ATOM 1320 C CA . MET A 1 172 ? -6.172 -4.616 -0.492 1.00 90.75 172 MET A CA 1
ATOM 1321 C C . MET A 1 172 ? -4.964 -5.246 -1.208 1.00 90.75 172 MET A C 1
ATOM 1323 O O . MET A 1 172 ? -4.014 -4.542 -1.540 1.00 90.75 172 MET A O 1
ATOM 1327 N N . VAL A 1 173 ? -5.003 -6.560 -1.471 1.00 90.12 173 VAL A N 1
ATOM 1328 C CA . VAL A 1 173 ? -3.953 -7.273 -2.222 1.00 90.12 173 VAL A CA 1
ATOM 1329 C C . VAL A 1 173 ? -3.968 -6.864 -3.694 1.00 90.12 173 VAL A C 1
ATOM 1331 O O . VAL A 1 173 ? -2.923 -6.540 -4.250 1.00 90.12 173 VAL A O 1
ATOM 1334 N N . ALA A 1 174 ? -5.150 -6.838 -4.319 1.00 89.56 174 ALA A N 1
ATOM 1335 C CA . ALA A 1 174 ? -5.303 -6.480 -5.728 1.00 89.56 174 ALA A CA 1
ATOM 1336 C C . ALA A 1 174 ? -4.916 -5.017 -5.997 1.00 89.56 174 ALA A C 1
ATOM 1338 O O . ALA A 1 174 ? -4.410 -4.694 -7.069 1.00 89.56 174 ALA A O 1
ATOM 1339 N N . ARG A 1 175 ? -5.109 -4.148 -5.000 1.00 87.25 175 ARG A N 1
ATOM 1340 C CA . ARG A 1 175 ? -4.699 -2.738 -5.025 1.00 87.25 175 ARG A CA 1
ATOM 1341 C C . ARG A 1 175 ? -3.233 -2.512 -4.656 1.00 87.25 175 ARG A C 1
ATOM 1343 O O . ARG A 1 175 ? -2.813 -1.366 -4.561 1.00 87.25 175 ARG A O 1
ATOM 1350 N N . GLU A 1 176 ? -2.473 -3.579 -4.402 1.00 87.50 176 GLU A N 1
ATOM 1351 C CA . GLU A 1 176 ? -1.080 -3.508 -3.948 1.00 87.50 176 GLU A CA 1
ATOM 1352 C C . GLU A 1 176 ? -0.895 -2.560 -2.748 1.00 87.50 176 GLU A C 1
ATOM 1354 O O . GLU A 1 176 ? 0.102 -1.840 -2.643 1.00 87.50 176 GLU A O 1
ATOM 1359 N N . ALA A 1 177 ? -1.872 -2.548 -1.836 1.00 90.81 177 ALA A N 1
ATOM 1360 C CA . ALA A 1 177 ? -1.938 -1.568 -0.765 1.00 90.81 177 ALA A CA 1
ATOM 1361 C C . ALA A 1 177 ? -0.702 -1.644 0.145 1.00 90.81 177 ALA A C 1
ATOM 1363 O O . ALA A 1 177 ? -0.262 -2.718 0.578 1.00 90.81 177 ALA A O 1
ATOM 1364 N N . LYS A 1 178 ? -0.161 -0.465 0.453 1.00 91.94 178 LYS A N 1
ATOM 1365 C CA . LYS A 1 178 ? 1.002 -0.268 1.318 1.00 91.94 178 LYS A CA 1
ATOM 1366 C C . LYS A 1 178 ? 0.583 0.351 2.636 1.00 91.94 178 LYS A C 1
ATOM 1368 O O . LYS A 1 178 ? -0.339 1.154 2.676 1.00 91.94 178 LYS A O 1
ATOM 1373 N N . TYR A 1 179 ? 1.255 0.013 3.726 1.00 92.50 179 TYR A N 1
ATOM 1374 C CA . TYR A 1 179 ? 0.919 0.547 5.041 1.00 92.50 179 TYR A CA 1
ATOM 1375 C C . TYR A 1 179 ? 2.135 0.676 5.955 1.00 92.50 179 TYR A C 1
ATOM 1377 O O . TYR A 1 179 ? 3.115 -0.063 5.843 1.00 92.50 179 TYR A O 1
ATOM 1385 N N . HIS A 1 180 ? 2.047 1.592 6.916 1.00 92.75 180 HIS A N 1
ATOM 1386 C CA . HIS A 1 180 ? 2.963 1.622 8.051 1.00 92.75 180 HIS A CA 1
ATOM 1387 C C . HIS A 1 180 ? 2.571 0.540 9.060 1.00 92.75 180 HIS A C 1
ATOM 1389 O O . HIS A 1 180 ? 1.402 0.472 9.450 1.00 92.75 180 HIS A O 1
ATOM 1395 N N . LYS A 1 181 ? 3.541 -0.226 9.590 1.00 91.44 181 LYS A N 1
ATOM 1396 C CA . LYS A 1 181 ? 3.267 -1.186 10.682 1.00 91.44 181 LYS A CA 1
ATOM 1397 C C . LYS A 1 181 ? 2.505 -0.529 11.835 1.00 91.44 181 LYS A C 1
ATOM 1399 O O . LYS A 1 181 ? 1.543 -1.096 12.333 1.00 91.44 181 LYS A O 1
ATOM 1404 N N . ARG A 1 182 ? 2.905 0.694 12.208 1.00 93.31 182 ARG A N 1
ATOM 1405 C CA . ARG A 1 182 ? 2.296 1.467 13.302 1.00 93.31 182 ARG A CA 1
ATOM 1406 C C . ARG A 1 182 ? 0.814 1.755 13.056 1.00 93.31 182 ARG A C 1
ATOM 1408 O O . ARG A 1 182 ? 0.033 1.608 13.985 1.00 93.31 182 ARG A O 1
ATOM 1415 N N . CYS A 1 183 ? 0.423 2.105 11.829 1.00 94.12 183 CYS A N 1
ATOM 1416 C CA . CYS A 1 183 ? -0.977 2.374 11.490 1.00 94.12 183 CYS A CA 1
ATOM 1417 C C . CYS A 1 183 ? -1.843 1.114 11.596 1.00 94.12 183 CYS A C 1
ATOM 1419 O O . CYS A 1 183 ? -2.936 1.176 12.151 1.00 94.12 183 CYS A O 1
ATOM 1421 N N . LEU A 1 184 ? -1.339 -0.032 11.127 1.00 94.19 184 LEU A N 1
ATOM 1422 C CA . LEU A 1 184 ? -2.057 -1.301 11.261 1.00 94.19 184 LEU A CA 1
ATOM 1423 C C . LEU A 1 184 ? -2.196 -1.711 12.735 1.00 94.19 184 LEU A C 1
ATOM 1425 O O . LEU A 1 184 ? -3.281 -2.071 13.180 1.00 94.19 184 LEU A O 1
ATOM 1429 N N . THR A 1 185 ? -1.112 -1.615 13.510 1.00 95.12 185 THR A N 1
ATOM 1430 C CA . THR A 1 185 ? -1.149 -1.901 14.950 1.00 95.12 185 THR A CA 1
ATOM 1431 C C . THR A 1 185 ? -2.115 -0.972 15.680 1.00 95.12 185 THR A C 1
ATOM 1433 O O . THR A 1 185 ? -2.866 -1.430 16.535 1.00 95.12 185 THR A O 1
ATOM 1436 N N . PHE A 1 186 ? -2.130 0.317 15.333 1.00 95.75 186 PHE A N 1
ATOM 1437 C CA . PHE A 1 186 ? -3.048 1.294 15.913 1.00 95.75 186 PHE A CA 1
ATOM 1438 C C . PHE A 1 186 ? -4.512 0.938 15.635 1.00 95.75 186 PHE A C 1
ATOM 1440 O O . PHE A 1 186 ? -5.318 0.949 16.563 1.00 95.75 186 PHE A O 1
ATOM 1447 N N . LEU A 1 187 ? -4.840 0.549 14.397 1.00 96.19 187 LEU A N 1
ATOM 1448 C CA . LEU A 1 187 ? -6.183 0.091 14.036 1.00 96.19 187 LEU A CA 1
ATOM 1449 C C . LEU A 1 187 ? -6.618 -1.100 14.904 1.00 96.19 187 LEU A C 1
ATOM 1451 O O . LEU A 1 187 ? -7.683 -1.056 15.514 1.00 96.19 187 LEU A O 1
ATOM 1455 N N . TYR A 1 188 ? -5.781 -2.136 15.014 1.00 96.25 188 TYR A N 1
ATOM 1456 C CA . TYR A 1 188 ? -6.113 -3.311 15.825 1.00 96.25 188 TYR A CA 1
ATOM 1457 C C . TYR A 1 188 ? -6.184 -3.014 17.321 1.00 96.25 188 TYR A C 1
ATOM 1459 O O . TYR A 1 188 ? -7.038 -3.566 18.006 1.00 96.25 188 TYR A O 1
ATOM 1467 N N . ASN A 1 189 ? -5.319 -2.141 17.841 1.00 95.62 189 ASN A N 1
ATOM 1468 C CA . ASN A 1 189 ? -5.393 -1.701 19.235 1.00 95.62 189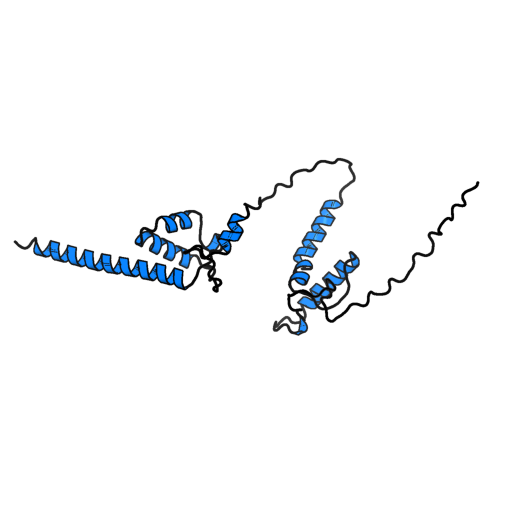 ASN A CA 1
ATOM 1469 C C . ASN A 1 189 ? -6.723 -1.008 19.524 1.00 95.62 189 ASN A C 1
ATOM 1471 O O . ASN A 1 189 ? -7.348 -1.290 20.540 1.00 95.62 189 ASN A O 1
ATOM 1475 N N . ARG A 1 190 ? -7.160 -0.130 18.617 1.00 95.31 190 ARG A N 1
ATOM 1476 C CA . ARG A 1 190 ? -8.427 0.583 18.754 1.00 95.31 190 ARG A CA 1
ATOM 1477 C C . ARG A 1 190 ? -9.612 -0.384 18.705 1.00 95.31 190 ARG A C 1
ATOM 1479 O O . ARG A 1 190 ? -10.485 -0.284 19.555 1.00 95.31 190 ARG A O 1
ATOM 1486 N N . ALA A 1 191 ? -9.611 -1.343 17.775 1.00 94.69 191 ALA A N 1
ATOM 1487 C CA . ALA A 1 191 ? -10.661 -2.364 17.689 1.00 94.69 191 ALA A CA 1
ATOM 1488 C C . ALA A 1 191 ? -10.726 -3.240 18.951 1.00 94.69 191 ALA A C 1
ATOM 1490 O O . ALA A 1 191 ? -11.811 -3.520 19.450 1.00 94.69 191 ALA A O 1
ATOM 1491 N N . ARG A 1 192 ? -9.569 -3.617 19.515 1.00 93.94 192 ARG A N 1
ATOM 1492 C CA . ARG A 1 192 ? -9.514 -4.339 20.794 1.00 93.94 192 ARG A CA 1
ATOM 1493 C C . ARG A 1 192 ? -10.124 -3.539 21.940 1.00 93.94 192 ARG A C 1
ATOM 1495 O O . ARG A 1 192 ? -10.935 -4.088 22.673 1.00 93.94 192 ARG A O 1
ATOM 1502 N N . ALA A 1 193 ? -9.776 -2.258 22.055 1.00 93.12 193 ALA A N 1
ATOM 1503 C CA . ALA A 1 193 ? -10.294 -1.402 23.118 1.00 93.12 193 ALA A CA 1
ATOM 1504 C C . ALA A 1 193 ? -11.831 -1.331 23.106 1.00 93.12 193 ALA A C 1
ATOM 1506 O O . ALA A 1 193 ? -12.437 -1.469 24.160 1.00 93.12 193 ALA A O 1
ATOM 1507 N N . VAL A 1 194 ? -12.449 -1.202 21.924 1.00 90.56 194 VAL A N 1
ATOM 1508 C CA . VAL A 1 194 ? -13.919 -1.208 21.787 1.00 90.56 194 VAL A CA 1
ATOM 1509 C C . VAL A 1 194 ? -14.512 -2.570 22.150 1.00 90.56 194 VAL A C 1
ATOM 1511 O O . VAL A 1 194 ? -15.465 -2.651 22.915 1.00 90.56 194 VAL A O 1
ATOM 1514 N N . SER A 1 195 ? -13.896 -3.661 21.690 1.00 85.56 195 SER A N 1
ATOM 1515 C CA . SER A 1 195 ? -14.376 -5.004 22.036 1.00 85.56 195 SER A CA 1
ATOM 1516 C C . SER A 1 195 ? -14.293 -5.314 23.535 1.00 85.56 195 SER A C 1
ATOM 1518 O O . SER A 1 195 ? -15.001 -6.189 24.027 1.00 85.56 195 SER A O 1
ATOM 1520 N N . ASP A 1 196 ? -13.406 -4.638 24.267 1.00 85.25 196 ASP A N 1
ATOM 1521 C CA . ASP A 1 196 ? -13.272 -4.802 25.712 1.00 85.25 196 ASP A CA 1
ATOM 1522 C C . ASP A 1 196 ? -14.278 -3.927 26.476 1.00 85.25 196 ASP A C 1
ATOM 1524 O O . ASP A 1 196 ? -14.792 -4.372 27.502 1.00 85.25 196 ASP A O 1
ATOM 1528 N N . THR A 1 197 ? -14.633 -2.743 25.959 1.00 82.69 197 THR A N 1
ATOM 1529 C CA . THR A 1 197 ? -15.701 -1.908 26.537 1.00 82.69 197 THR A CA 1
ATOM 1530 C C . THR A 1 197 ? -17.082 -2.525 26.332 1.00 82.69 197 THR A C 1
ATOM 1532 O O . THR A 1 197 ? -17.845 -2.600 27.289 1.00 82.69 197 THR A O 1
ATOM 1535 N N . GLU A 1 198 ? -17.377 -3.076 25.149 1.00 79.44 198 GLU A N 1
ATOM 1536 C CA . GLU A 1 198 ? -18.654 -3.764 24.878 1.00 79.44 198 GLU A CA 1
ATOM 1537 C C . GLU A 1 198 ? -18.873 -4.965 25.813 1.00 79.44 198 GLU A C 1
ATOM 1539 O O . GLU A 1 198 ? -19.977 -5.215 26.298 1.00 79.44 198 GLU A O 1
ATOM 1544 N N . LYS A 1 199 ? -17.807 -5.709 26.137 1.00 77.19 199 LYS A N 1
ATOM 1545 C CA . LYS A 1 199 ? -17.881 -6.801 27.122 1.00 77.19 199 LYS A CA 1
ATOM 1546 C C . LYS A 1 199 ? -18.181 -6.285 28.526 1.00 77.19 199 LYS A C 1
ATOM 1548 O O . LYS A 1 199 ? -18.904 -6.936 29.267 1.00 77.19 199 LYS A O 1
ATOM 1553 N N . GLN A 1 200 ? -17.627 -5.136 28.908 1.00 72.44 200 GLN A N 1
ATOM 1554 C CA . GLN A 1 200 ? -17.892 -4.549 30.221 1.00 72.44 200 GLN A CA 1
ATOM 1555 C C . GLN A 1 200 ? -19.333 -4.032 30.322 1.00 72.44 200 GLN A C 1
ATOM 1557 O O . GLN A 1 200 ? -20.007 -4.312 31.312 1.00 72.44 200 GLN A O 1
ATOM 1562 N N . GLU A 1 201 ? -19.839 -3.367 29.284 1.00 74.62 201 GLU A N 1
ATOM 1563 C CA . GLU A 1 201 ? -21.220 -2.872 29.230 1.00 74.62 201 GLU A CA 1
ATOM 1564 C C . GLU A 1 201 ? -22.238 -4.017 29.247 1.00 74.62 201 GLU A C 1
ATOM 1566 O O . GLU A 1 201 ? -23.158 -4.003 30.062 1.00 74.62 201 GLU A O 1
ATOM 1571 N N . THR A 1 202 ? -22.014 -5.073 28.459 1.00 77.25 202 THR A N 1
ATOM 1572 C CA . THR A 1 202 ? -22.877 -6.268 28.472 1.00 77.25 202 THR A CA 1
ATOM 1573 C C . THR A 1 202 ? -22.860 -6.984 29.822 1.00 77.25 202 THR A C 1
ATOM 1575 O O . THR A 1 202 ? -23.910 -7.409 30.303 1.00 77.25 202 THR A O 1
ATOM 1578 N N . THR A 1 203 ? -21.703 -7.077 30.494 1.00 80.44 203 THR A N 1
ATOM 1579 C CA . THR A 1 203 ? -21.659 -7.638 31.856 1.00 80.44 203 THR A CA 1
ATOM 1580 C C . THR A 1 203 ? -22.427 -6.782 32.857 1.00 80.44 203 THR A C 1
ATOM 1582 O O . THR A 1 203 ? -23.129 -7.328 33.705 1.00 80.44 203 THR A O 1
ATOM 1585 N N . TYR A 1 204 ? -22.340 -5.455 32.747 1.00 79.25 204 TYR A N 1
ATOM 1586 C CA . TYR A 1 204 ? -23.073 -4.542 33.616 1.00 79.25 204 TYR A CA 1
ATOM 1587 C C . TYR A 1 204 ? -24.587 -4.644 33.383 1.00 79.25 204 TYR A C 1
ATOM 1589 O O . TYR A 1 204 ? -25.343 -4.786 34.339 1.00 79.25 204 TYR A O 1
ATOM 1597 N N . GLU A 1 205 ? -25.033 -4.669 32.128 1.00 76.38 205 GLU A N 1
ATOM 1598 C CA . GLU A 1 205 ? -26.449 -4.775 31.759 1.00 76.38 205 GLU A CA 1
ATOM 1599 C C . GLU A 1 205 ? -27.073 -6.119 32.180 1.00 76.38 205 GLU A C 1
ATOM 1601 O O . GLU A 1 205 ? -28.197 -6.156 32.695 1.00 76.38 205 GLU A O 1
ATOM 1606 N N . MET A 1 206 ? -26.320 -7.222 32.062 1.00 74.56 206 MET A N 1
ATOM 1607 C CA . MET A 1 206 ? -26.735 -8.532 32.576 1.00 74.56 206 MET A CA 1
ATOM 1608 C C . MET A 1 206 ? -26.889 -8.533 34.104 1.00 74.56 206 MET A C 1
ATOM 1610 O O . MET A 1 206 ? -27.856 -9.099 34.621 1.00 74.56 206 MET A O 1
ATOM 1614 N N . VAL A 1 207 ? -25.962 -7.899 34.831 1.00 76.12 207 VAL A N 1
ATOM 1615 C CA . VAL A 1 207 ? -26.018 -7.792 36.300 1.00 76.12 207 VAL A CA 1
ATOM 1616 C C . VAL A 1 207 ? -27.193 -6.916 36.740 1.00 76.12 207 VAL A C 1
ATOM 1618 O O . VAL A 1 207 ? -27.948 -7.311 37.623 1.00 76.12 207 VAL A O 1
ATOM 1621 N N . VAL A 1 208 ? -27.411 -5.762 36.103 1.00 78.81 208 VAL A N 1
ATOM 1622 C CA . VAL A 1 208 ? -28.532 -4.867 36.439 1.00 78.81 208 VAL A CA 1
ATOM 1623 C C . VAL A 1 208 ? -29.880 -5.552 36.190 1.00 78.81 208 VAL A C 1
ATOM 1625 O O . VAL A 1 208 ? -30.747 -5.528 37.062 1.00 78.81 208 VAL A O 1
ATOM 1628 N N . SER A 1 209 ? -30.042 -6.245 35.058 1.00 75.81 209 SER A N 1
ATOM 1629 C CA . SER A 1 209 ? -31.284 -6.968 34.739 1.00 75.81 209 SER A CA 1
ATOM 1630 C C . SER A 1 209 ? -31.587 -8.125 35.699 1.00 75.81 209 SER A C 1
ATOM 1632 O O . SER A 1 209 ? -32.752 -8.455 35.907 1.00 75.81 209 SER A O 1
ATOM 1634 N N . SER A 1 210 ? -30.567 -8.740 36.308 1.00 68.19 210 SER A N 1
ATOM 1635 C CA . SER A 1 210 ? -30.767 -9.823 37.283 1.00 68.19 210 SER A CA 1
ATOM 1636 C C . SER A 1 210 ? -31.084 -9.327 38.698 1.00 68.19 210 SER A C 1
ATOM 1638 O O . SER A 1 210 ? -31.717 -10.062 39.450 1.00 68.19 210 SER A O 1
ATOM 1640 N N . VAL A 1 211 ? -30.733 -8.085 39.053 1.00 72.62 211 VAL A N 1
ATOM 1641 C CA . VAL A 1 211 ? -31.124 -7.477 40.341 1.00 72.62 211 VAL A CA 1
ATOM 1642 C C . VAL A 1 211 ? -32.590 -7.026 40.338 1.00 72.62 211 VAL A C 1
ATOM 1644 O O . VAL A 1 211 ? -33.275 -7.190 41.341 1.00 72.62 211 VAL A O 1
ATOM 1647 N N . VAL A 1 212 ? -33.106 -6.520 39.213 1.00 70.19 212 VAL A N 1
ATOM 1648 C CA . VAL A 1 212 ? -34.479 -5.971 39.113 1.00 70.19 212 VAL A CA 1
ATOM 1649 C C . VAL A 1 212 ? -35.577 -7.052 39.148 1.00 70.19 212 VAL A C 1
ATOM 1651 O O . VAL A 1 212 ? -36.728 -6.746 39.430 1.00 70.19 212 VAL A O 1
ATOM 1654 N N . LEU A 1 213 ? -35.248 -8.325 38.900 1.00 63.53 213 LEU A N 1
ATOM 1655 C CA . LEU A 1 213 ? -36.210 -9.443 38.933 1.00 63.53 213 LEU A CA 1
ATOM 1656 C C . LEU A 1 213 ? -36.377 -10.094 40.322 1.00 63.53 213 LEU A C 1
ATOM 1658 O O . LEU A 1 213 ? -37.078 -11.100 40.432 1.00 63.53 213 LEU A O 1
ATOM 1662 N N . ALA A 1 214 ? -35.708 -9.576 41.356 1.00 57.44 214 ALA A N 1
ATOM 1663 C CA . ALA A 1 214 ? -35.693 -10.155 42.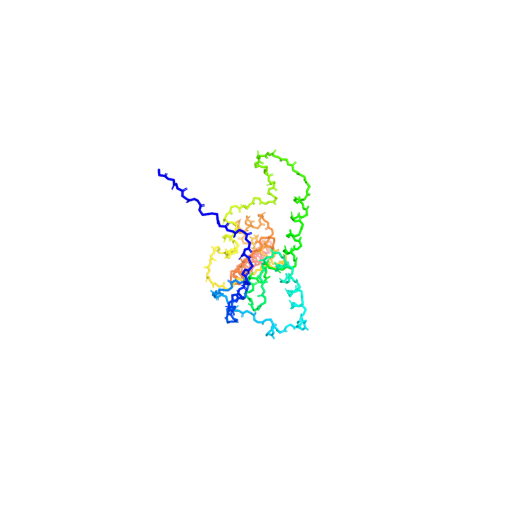702 1.00 57.44 214 ALA A CA 1
ATOM 1664 C C . ALA A 1 214 ? -36.545 -9.392 43.743 1.00 57.44 214 ALA A C 1
ATOM 1666 O O . ALA A 1 214 ? -36.503 -9.753 44.920 1.00 57.44 214 ALA A O 1
ATOM 1667 N N . GLU A 1 215 ? -37.314 -8.380 43.326 1.00 44.69 215 GLU A N 1
ATOM 1668 C CA . GLU A 1 215 ? -38.273 -7.626 44.160 1.00 44.69 215 GLU A CA 1
ATOM 1669 C C . GLU A 1 215 ? -39.722 -7.890 43.727 1.00 44.69 215 GLU A C 1
ATOM 1671 O O . GLU A 1 215 ? -40.585 -8.013 44.628 1.00 44.69 215 GLU A O 1
#

Foldseek 3Di:
DDDDDDDDDPPPPPDPPPPDPQDQVDAQQPSDDDPADWDDLCPPPDPPRPPLVVQQQVLQVVVVVVVGGDDHTHGPVSSVCSDPVNVVVVVVVVVVVPDDDDDDDDDDDPPDPDDPPDPPLVQQLQAALQPRDNPVDDKDWDQDQVLQVVLCVLCVLVVVVVSNVSPVVDGSNVSRHIHDPVRSVVSVVVSVVSVVVVVVVVVVVVVVVVVVVPD